Protein AF-A0A396QII5-F1 (afdb_monomer)

Secondary structure (DSSP, 8-state):
-GGGGHHHHHHHHHHHHHHHHHHHT--HHHHHHHHHHHHHHHHHHTT-EEEETTEEEE--HHHHHTTS-HHHHHHHHHHHHHHHHHHHHHHHSS--HHHHHHHS-HHHHHHHHHHHHHHHHHHHTTHHHHHHHHHHTT--HHHHHHHHHHHHHHHHHTS-IIIIIHHHHHHHHHHHHHH-TT--HHHHHHHHHHHHHHHTTSTTSHHHHHHHHHHHHHS---HHHHHHHHHHHHHHHHHHHHHHHHHHHTTGGGTTTT-

Nearest PDB structures (foldseek):
  8uvi-assembly1_A  TM=6.394E-01  e=5.172E-02  Homo sapiens
  4f35-assembly2_B  TM=4.270E-01  e=3.638E-02  Vibrio cholerae
  8y4x-assembly1_A  TM=4.890E-01  e=3.742E-01  Fusobacterium nucleatum
  4r0c-assembly1_C  TM=4.005E-01  e=6.926E-01  Alcanivorax borkumensis SK2
  3rh3-assembly1_A  TM=2.783E-01  e=4.392E+00  Bacteroides thetaiotaomicron VPI-5482

Radius of gyration: 20.29 Å; Cα contacts (8 Å, |Δi|>4): 349; chains: 1; bounding box: 43×45×58 Å

Mean predicted aligned error: 8.42 Å

Sequence (259 aa):
MIRAILPQLSLLVLIMVIAVGFVKKINIGFFSIGAAFLLALLGMAVELQIKSGDTMRLLKASDVVKGFSSSMFVTLVGVTFLFGMAAVLILLGGADEKKAIKSIPWGTLIMICGVGVLVNMISLLGGIDLISNTLASFMTEHTATPIMAATSGILSWVSSTTAVVMPTLYPISAEICQRFAGVNYVELIAAITATSFAAAISPLSTGGAIIMSSYSAARETTTEEMNKMFYTLFLLSVANVCVNVVMAAVGVFGLGGLF

Structure (mmCIF, N/CA/C/O backbone):
data_AF-A0A396QII5-F1
#
_entry.id   AF-A0A396QII5-F1
#
loop_
_atom_site.group_PDB
_atom_site.id
_atom_site.type_symbol
_atom_site.label_atom_id
_atom_site.label_alt_id
_atom_site.label_comp_id
_atom_site.label_asym_id
_atom_site.label_entity_id
_atom_site.label_seq_id
_atom_site.pdbx_PDB_ins_code
_atom_site.Cartn_x
_atom_site.Cartn_y
_atom_site.Cartn_z
_atom_site.occupancy
_atom_site.B_iso_or_equiv
_atom_site.auth_seq_id
_atom_site.auth_comp_id
_atom_site.auth_asym_id
_atom_site.auth_atom_id
_atom_site.pdbx_PDB_model_num
ATOM 1 N N . MET A 1 1 ? 12.531 7.522 27.267 1.00 63.47 1 MET A N 1
ATOM 2 C CA . MET A 1 1 ? 12.353 8.610 26.279 1.00 63.47 1 MET A CA 1
ATOM 3 C C . MET A 1 1 ? 12.354 8.090 24.840 1.00 63.47 1 MET A C 1
ATOM 5 O O . MET A 1 1 ? 11.360 8.295 24.165 1.00 63.47 1 MET A O 1
ATOM 9 N N . ILE A 1 2 ? 13.373 7.336 24.392 1.00 72.94 2 ILE A N 1
ATOM 10 C CA . ILE A 1 2 ? 13.441 6.802 23.009 1.00 72.94 2 ILE A CA 1
ATOM 11 C C . ILE A 1 2 ? 12.253 5.887 22.649 1.00 72.94 2 ILE A C 1
ATOM 13 O O . ILE A 1 2 ? 11.710 6.011 21.559 1.00 72.94 2 ILE A O 1
ATOM 17 N N . ARG A 1 3 ? 11.774 5.033 23.571 1.00 77.06 3 ARG A N 1
ATOM 18 C CA . ARG A 1 3 ? 10.606 4.156 23.322 1.00 77.06 3 ARG A CA 1
ATOM 19 C C . ARG A 1 3 ? 9.354 4.903 22.855 1.00 77.06 3 ARG A C 1
ATOM 21 O O . ARG A 1 3 ? 8.642 4.404 21.997 1.00 77.06 3 ARG A O 1
ATOM 28 N N . ALA A 1 4 ? 9.107 6.093 23.400 1.00 81.75 4 ALA A N 1
ATOM 29 C CA . ALA A 1 4 ? 7.899 6.869 23.119 1.00 81.75 4 ALA A CA 1
ATOM 30 C C . ALA A 1 4 ? 7.884 7.488 21.712 1.00 81.75 4 ALA A C 1
ATOM 32 O O . ALA A 1 4 ? 6.823 7.885 21.241 1.00 81.75 4 ALA A O 1
ATOM 33 N N . ILE A 1 5 ? 9.050 7.574 21.059 1.00 87.94 5 ILE A N 1
ATOM 34 C CA . ILE A 1 5 ? 9.200 8.143 19.713 1.00 87.94 5 ILE A CA 1
ATOM 35 C C . ILE A 1 5 ? 9.431 7.076 18.627 1.00 87.94 5 ILE A C 1
ATOM 37 O O . ILE A 1 5 ? 9.588 7.417 17.456 1.00 87.94 5 ILE A O 1
ATOM 41 N N . LEU A 1 6 ? 9.485 5.788 18.999 1.00 87.69 6 LEU A N 1
ATOM 42 C CA . LEU A 1 6 ? 9.705 4.680 18.062 1.00 87.69 6 LEU A CA 1
ATOM 43 C C . LEU A 1 6 ? 8.629 4.583 16.965 1.00 87.69 6 LEU A C 1
ATOM 45 O O . LEU A 1 6 ? 9.026 4.408 15.809 1.00 87.69 6 LEU A O 1
ATOM 49 N N . PRO A 1 7 ? 7.320 4.761 17.252 1.00 88.38 7 PRO A N 1
ATOM 50 C CA . PRO A 1 7 ? 6.298 4.814 16.208 1.00 88.38 7 PRO A CA 1
ATOM 51 C C . PRO A 1 7 ? 6.605 5.877 15.146 1.00 88.38 7 PRO A C 1
ATOM 53 O O . PRO A 1 7 ? 6.694 5.568 13.960 1.00 88.38 7 PRO A O 1
ATOM 56 N N . GLN A 1 8 ? 6.862 7.116 15.566 1.00 90.75 8 GLN A N 1
ATOM 57 C CA . GLN A 1 8 ? 7.132 8.263 14.697 1.00 90.75 8 GLN A CA 1
ATOM 58 C C . GLN A 1 8 ? 8.411 8.051 13.887 1.00 90.75 8 GLN A C 1
ATOM 60 O O . GLN A 1 8 ? 8.443 8.317 12.687 1.00 90.75 8 GLN A O 1
ATOM 65 N N . LEU A 1 9 ? 9.459 7.533 14.532 1.00 90.94 9 LEU A N 1
ATOM 66 C CA . LEU A 1 9 ? 10.729 7.239 13.880 1.00 90.94 9 LEU A CA 1
ATOM 67 C C . LEU A 1 9 ? 10.578 6.134 12.827 1.00 90.94 9 LEU A C 1
ATOM 69 O O . LEU A 1 9 ? 11.137 6.259 11.741 1.00 90.94 9 LEU A O 1
ATOM 73 N N . SER A 1 10 ? 9.785 5.093 13.098 1.00 89.06 10 SER A N 1
ATOM 74 C CA . SER A 1 10 ? 9.517 4.025 12.126 1.00 89.06 10 SER A CA 1
ATOM 75 C C . SER A 1 10 ? 8.800 4.541 10.869 1.00 89.06 10 SER A C 1
ATOM 77 O O . SER A 1 10 ? 9.169 4.177 9.752 1.00 89.06 10 SER A O 1
ATOM 79 N N . LEU A 1 11 ? 7.847 5.467 11.034 1.00 86.50 11 LEU A N 1
ATOM 80 C CA . LEU A 1 11 ? 7.143 6.116 9.925 1.00 86.50 11 LEU A CA 1
ATOM 81 C C . LEU A 1 11 ? 8.049 7.066 9.141 1.00 86.50 11 LEU A C 1
ATOM 83 O O . LEU A 1 11 ? 8.015 7.086 7.912 1.00 86.50 11 LEU A O 1
ATOM 87 N N . LEU A 1 12 ? 8.903 7.817 9.837 1.00 88.56 12 LEU A N 1
ATOM 88 C CA . LEU A 1 12 ? 9.897 8.676 9.201 1.00 88.56 12 LEU A CA 1
ATOM 89 C C . LEU A 1 12 ? 10.875 7.841 8.364 1.00 88.56 12 LEU A C 1
ATOM 91 O O . LEU A 1 12 ? 11.183 8.210 7.232 1.00 88.56 12 LEU A O 1
ATOM 95 N N . VAL A 1 13 ? 11.308 6.683 8.872 1.00 89.56 13 VAL A N 1
ATOM 96 C CA . VAL A 1 13 ? 12.142 5.738 8.118 1.00 89.56 13 VAL A CA 1
ATOM 97 C C . VAL A 1 13 ? 11.425 5.241 6.862 1.00 89.56 13 VAL A C 1
ATOM 99 O O . VAL A 1 13 ? 12.052 5.215 5.807 1.00 89.56 13 VAL A O 1
ATOM 102 N N . LEU A 1 14 ? 10.126 4.923 6.922 1.00 84.31 14 LEU A N 1
ATOM 103 C CA . LEU A 1 14 ? 9.353 4.558 5.727 1.00 84.31 14 LEU A CA 1
ATOM 104 C C . LEU A 1 14 ? 9.360 5.675 4.676 1.00 84.31 14 LEU A C 1
ATOM 106 O O . LEU A 1 14 ? 9.667 5.424 3.512 1.00 84.31 14 LEU A O 1
ATOM 110 N N . ILE A 1 15 ? 9.074 6.912 5.090 1.00 81.88 15 ILE A N 1
ATOM 111 C CA . ILE A 1 15 ? 9.067 8.079 4.196 1.00 81.88 15 ILE A CA 1
ATOM 112 C C . ILE A 1 15 ? 10.454 8.286 3.575 1.00 81.88 15 ILE A C 1
ATOM 114 O O . ILE A 1 15 ? 10.560 8.496 2.367 1.00 81.88 15 ILE A O 1
ATOM 118 N N . MET A 1 16 ? 11.524 8.173 4.368 1.00 85.62 16 MET A N 1
ATOM 119 C CA . MET A 1 16 ? 12.898 8.268 3.866 1.00 85.62 16 MET A CA 1
ATOM 120 C C . MET A 1 16 ? 13.231 7.148 2.880 1.00 85.62 16 MET A C 1
ATOM 122 O O . MET A 1 16 ? 13.855 7.413 1.857 1.00 85.62 16 MET A O 1
ATOM 126 N N . VAL A 1 17 ? 12.815 5.910 3.156 1.00 83.06 17 VAL A N 1
ATOM 127 C CA . VAL A 1 17 ? 13.039 4.761 2.268 1.00 83.06 17 VAL A CA 1
ATOM 128 C C . VAL A 1 17 ? 12.397 4.981 0.908 1.00 83.06 17 VAL A C 1
ATOM 130 O O . VAL A 1 17 ? 13.042 4.770 -0.121 1.00 83.06 17 VAL A O 1
ATOM 133 N N . ILE A 1 18 ? 11.161 5.473 0.910 1.00 74.25 18 ILE A N 1
ATOM 134 C CA . ILE A 1 18 ? 10.431 5.823 -0.304 1.00 74.25 18 ILE A CA 1
ATOM 135 C C . ILE A 1 18 ? 11.157 6.967 -1.028 1.00 74.25 18 ILE A C 1
ATOM 137 O O . ILE A 1 18 ? 11.558 6.804 -2.179 1.00 74.25 18 ILE A O 1
ATOM 141 N N . ALA A 1 19 ? 11.415 8.090 -0.351 1.00 75.94 19 ALA A N 1
ATOM 142 C CA . ALA A 1 19 ? 12.044 9.267 -0.950 1.00 75.94 19 ALA A CA 1
ATOM 143 C C . ALA A 1 19 ? 13.430 8.966 -1.549 1.00 75.94 19 ALA A C 1
ATOM 145 O O . ALA A 1 19 ? 13.715 9.339 -2.687 1.00 75.94 19 ALA A O 1
ATOM 146 N N . VAL A 1 20 ? 14.287 8.246 -0.818 1.00 80.19 20 VAL A N 1
ATOM 147 C CA . VAL A 1 20 ? 15.621 7.849 -1.293 1.00 80.19 20 VAL A CA 1
ATOM 148 C C . VAL A 1 20 ? 15.515 6.874 -2.458 1.00 80.19 20 VAL A C 1
ATOM 150 O O . VAL A 1 20 ? 16.241 7.039 -3.437 1.00 80.19 20 VAL A O 1
ATOM 153 N N . GLY A 1 21 ? 14.609 5.896 -2.393 1.00 70.00 21 GLY A N 1
ATOM 154 C CA . GLY A 1 21 ? 14.377 4.960 -3.492 1.00 70.00 21 GLY A CA 1
ATOM 155 C C . GLY A 1 21 ? 14.031 5.673 -4.799 1.00 70.00 21 GLY A C 1
ATOM 156 O O . GLY A 1 21 ? 14.611 5.360 -5.840 1.00 70.00 21 GLY A O 1
ATOM 157 N N . PHE A 1 22 ? 13.184 6.703 -4.728 1.00 65.75 22 PHE A N 1
ATOM 158 C CA . PHE A 1 22 ? 12.835 7.537 -5.879 1.00 65.75 22 PHE A CA 1
ATOM 159 C C . PHE A 1 22 ? 13.992 8.418 -6.361 1.00 65.75 22 PHE A C 1
ATOM 161 O O . PHE A 1 22 ? 14.316 8.406 -7.548 1.00 65.75 22 PHE A O 1
ATOM 168 N N . VAL A 1 23 ? 14.655 9.152 -5.462 1.00 71.75 23 VAL A N 1
ATOM 169 C CA . VAL A 1 23 ? 15.721 10.101 -5.835 1.00 71.75 23 VAL A CA 1
ATOM 170 C C . VAL A 1 23 ? 16.967 9.383 -6.355 1.00 71.75 23 VAL A C 1
ATOM 172 O O . VAL A 1 23 ? 17.595 9.829 -7.315 1.00 71.75 23 VAL A O 1
ATOM 175 N N . LYS A 1 24 ? 17.347 8.267 -5.729 1.00 76.94 24 LYS A N 1
ATOM 176 C CA . LYS A 1 24 ? 18.569 7.523 -6.063 1.00 76.94 24 LYS A CA 1
ATOM 177 C C . LYS A 1 24 ? 18.341 6.399 -7.074 1.00 76.94 24 LYS A C 1
ATOM 179 O O . LYS A 1 24 ? 19.317 5.766 -7.465 1.00 76.94 24 LYS A O 1
ATOM 184 N N . LYS A 1 25 ? 17.096 6.150 -7.502 1.00 70.19 25 LYS A N 1
ATOM 185 C CA . LYS A 1 25 ? 16.719 5.030 -8.389 1.00 70.19 25 LYS A CA 1
ATOM 186 C C . LYS A 1 25 ? 17.221 3.667 -7.878 1.00 70.19 25 LYS A C 1
ATOM 188 O O . LYS A 1 25 ? 17.574 2.789 -8.662 1.00 70.19 25 LYS A O 1
ATOM 193 N N . ILE A 1 26 ? 17.278 3.500 -6.556 1.00 74.81 26 ILE A N 1
ATOM 194 C CA . ILE A 1 26 ? 17.673 2.247 -5.899 1.00 74.81 26 ILE A CA 1
ATOM 195 C C . ILE A 1 26 ? 16.417 1.399 -5.690 1.00 74.81 26 ILE A C 1
ATOM 197 O O . ILE A 1 26 ? 15.339 1.929 -5.426 1.00 74.81 26 ILE A O 1
ATOM 201 N N . ASN A 1 27 ? 16.547 0.072 -5.774 1.00 72.06 27 ASN A N 1
ATOM 202 C CA . ASN A 1 27 ? 15.445 -0.833 -5.466 1.00 72.06 27 ASN A CA 1
ATOM 203 C C . ASN A 1 27 ? 14.955 -0.625 -4.018 1.00 72.06 27 ASN A C 1
ATOM 205 O O . ASN A 1 27 ? 15.674 -0.914 -3.057 1.00 72.06 27 ASN A O 1
ATOM 209 N N . ILE A 1 28 ? 13.711 -0.157 -3.880 1.00 76.44 28 ILE A N 1
ATOM 210 C CA . ILE A 1 28 ? 13.079 0.167 -2.593 1.00 76.44 28 ILE A CA 1
ATOM 211 C C . ILE A 1 28 ? 13.034 -1.054 -1.667 1.00 76.44 28 ILE A C 1
ATOM 213 O O . ILE A 1 28 ? 13.147 -0.892 -0.457 1.00 76.44 28 ILE A O 1
ATOM 217 N N . GLY A 1 29 ? 12.944 -2.275 -2.201 1.00 74.81 29 GLY A N 1
ATOM 218 C CA . GLY A 1 29 ? 12.986 -3.510 -1.415 1.00 74.81 29 GLY A CA 1
ATOM 219 C C . GLY A 1 29 ? 14.290 -3.716 -0.688 1.00 74.81 29 GLY A C 1
ATOM 220 O O . GLY A 1 29 ? 14.298 -3.945 0.516 1.00 74.81 29 GLY A O 1
ATOM 221 N N . PHE A 1 30 ? 15.401 -3.601 -1.412 1.00 81.31 30 PHE A N 1
ATOM 222 C CA . PHE A 1 30 ? 16.720 -3.782 -0.816 1.00 81.31 30 PHE A CA 1
ATOM 223 C C . PHE A 1 30 ? 16.968 -2.746 0.285 1.00 81.31 30 PHE A C 1
ATOM 225 O O . PHE A 1 30 ? 17.420 -3.080 1.380 1.00 81.31 30 PHE A O 1
ATOM 232 N N . PHE A 1 31 ? 16.591 -1.493 0.022 1.00 83.50 31 PHE A N 1
ATOM 233 C CA . PHE A 1 31 ? 16.707 -0.427 1.010 1.00 83.50 31 PHE A CA 1
ATOM 234 C C . PHE A 1 31 ? 15.760 -0.633 2.203 1.00 83.50 31 PHE A C 1
ATOM 236 O O . PHE A 1 31 ? 16.169 -0.436 3.345 1.00 83.50 31 PHE A O 1
ATOM 243 N N . SER A 1 32 ? 14.540 -1.124 1.962 1.00 83.56 32 SER A N 1
ATOM 244 C CA . SER A 1 32 ? 13.574 -1.491 3.006 1.00 83.56 32 SER A CA 1
ATOM 245 C C . SER A 1 32 ? 14.096 -2.585 3.931 1.00 83.56 32 SER A C 1
ATOM 247 O O . SER A 1 32 ? 13.930 -2.466 5.138 1.00 83.56 32 SER A O 1
ATOM 249 N N . ILE A 1 33 ? 14.776 -3.610 3.404 1.00 8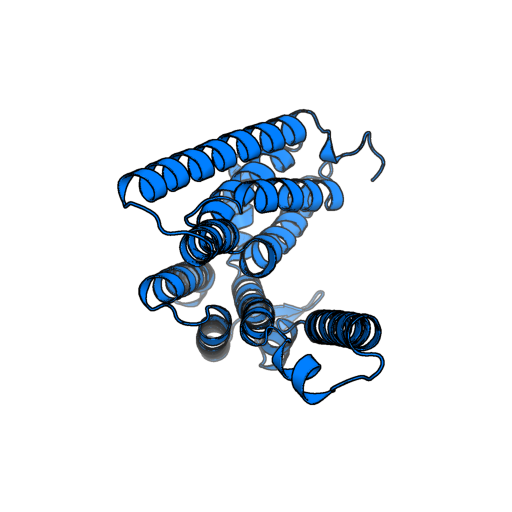8.88 33 ILE A N 1
ATOM 250 C CA . ILE A 1 33 ? 15.382 -4.671 4.228 1.00 88.88 33 ILE A CA 1
ATOM 251 C C . ILE A 1 33 ? 16.449 -4.078 5.153 1.00 88.88 33 ILE A C 1
ATOM 253 O O . ILE A 1 33 ? 16.438 -4.341 6.355 1.00 88.88 33 ILE A O 1
ATOM 257 N N . GLY A 1 34 ? 17.342 -3.243 4.612 1.00 89.81 34 GLY A N 1
ATOM 258 C CA . GLY A 1 34 ? 18.372 -2.568 5.407 1.00 89.81 34 GLY A CA 1
ATOM 259 C C . GLY A 1 34 ? 17.776 -1.653 6.480 1.00 89.81 34 GLY A C 1
ATOM 260 O O . GLY A 1 34 ? 18.180 -1.702 7.640 1.00 89.81 34 GLY A O 1
ATOM 261 N N . ALA A 1 35 ? 16.764 -0.864 6.122 1.00 90.25 35 ALA A N 1
ATOM 262 C CA . ALA A 1 35 ? 16.057 0.011 7.050 1.00 90.25 35 ALA A CA 1
ATOM 263 C C . ALA A 1 35 ? 15.317 -0.772 8.148 1.00 90.25 35 ALA A C 1
ATOM 265 O O . ALA A 1 35 ? 15.407 -0.421 9.324 1.00 90.25 35 ALA A O 1
ATOM 266 N N . ALA A 1 36 ? 14.643 -1.865 7.787 1.00 89.94 36 ALA A N 1
ATOM 267 C CA . ALA A 1 36 ? 13.968 -2.747 8.731 1.00 89.94 36 ALA A CA 1
ATOM 268 C C . ALA A 1 36 ? 14.958 -3.388 9.707 1.00 89.94 36 ALA A C 1
ATOM 270 O O . ALA A 1 36 ? 14.673 -3.485 10.898 1.00 89.94 36 ALA A O 1
ATOM 271 N N . PHE A 1 37 ? 16.144 -3.771 9.228 1.00 92.56 37 PHE A N 1
ATOM 272 C CA . PHE A 1 37 ? 17.212 -4.289 10.073 1.00 92.56 37 PHE A CA 1
ATOM 273 C C . PHE A 1 37 ? 17.714 -3.242 11.078 1.00 92.56 37 PHE A C 1
ATOM 275 O O . PHE A 1 37 ? 17.846 -3.550 12.260 1.00 92.56 37 PHE A O 1
ATOM 282 N N . LEU A 1 38 ? 17.927 -1.992 10.652 1.00 93.12 38 LEU A N 1
ATOM 283 C CA . LEU A 1 38 ? 18.312 -0.903 11.560 1.00 93.12 38 LEU A CA 1
ATOM 284 C C . LEU A 1 38 ? 17.229 -0.615 12.608 1.00 93.12 38 LEU A C 1
ATOM 286 O O . LEU A 1 38 ? 17.537 -0.457 13.789 1.00 93.12 38 LEU A O 1
ATOM 290 N N . LEU A 1 39 ? 15.959 -0.603 12.196 1.00 92.38 39 LEU A N 1
ATOM 291 C CA . LEU A 1 39 ? 14.820 -0.475 13.106 1.00 92.38 39 LEU A CA 1
ATOM 292 C C . LEU A 1 39 ? 14.737 -1.646 14.092 1.00 92.38 39 LEU A C 1
ATOM 294 O O . LEU A 1 39 ? 14.438 -1.438 15.267 1.00 92.38 39 LEU A O 1
ATOM 298 N N . ALA A 1 40 ? 15.033 -2.867 13.645 1.00 91.25 40 ALA A N 1
ATOM 299 C CA . ALA A 1 40 ? 15.068 -4.043 14.501 1.00 91.25 40 ALA A CA 1
ATOM 300 C C . ALA A 1 40 ? 16.207 -3.976 15.522 1.00 91.25 40 ALA A C 1
ATOM 302 O O . ALA A 1 40 ? 15.980 -4.250 16.699 1.00 91.25 40 ALA A O 1
ATOM 303 N N . LEU A 1 41 ? 17.410 -3.574 15.099 1.00 90.88 41 LEU A N 1
ATOM 304 C CA . LEU A 1 41 ? 18.539 -3.348 16.002 1.00 90.88 41 LEU A CA 1
ATOM 305 C C . LEU A 1 41 ? 18.196 -2.303 17.061 1.00 90.88 41 LEU A C 1
ATOM 307 O O . LEU A 1 41 ? 18.428 -2.541 18.243 1.00 90.88 41 LEU A O 1
ATOM 311 N N . LEU A 1 42 ? 17.589 -1.185 16.658 1.00 90.31 42 LEU A N 1
ATOM 312 C CA . LEU A 1 42 ? 17.143 -0.148 17.584 1.00 90.31 42 LEU A CA 1
ATOM 313 C C . LEU A 1 42 ? 16.072 -0.672 18.554 1.00 90.31 42 LEU A C 1
ATOM 315 O O . LEU A 1 42 ? 16.172 -0.449 19.758 1.00 90.31 42 LEU A O 1
ATOM 319 N N . GLY A 1 43 ? 15.067 -1.394 18.051 1.00 87.50 43 GLY A N 1
ATOM 320 C CA . GLY A 1 43 ? 14.014 -1.993 18.872 1.00 87.50 43 GLY A CA 1
ATOM 321 C C . GLY A 1 43 ? 14.563 -2.992 19.894 1.00 87.50 43 GLY A C 1
ATOM 322 O O . GLY A 1 43 ? 14.163 -2.965 21.056 1.00 87.50 43 GLY A O 1
ATOM 323 N N . MET A 1 44 ? 15.527 -3.826 19.497 1.00 88.62 44 MET A N 1
ATOM 324 C CA . MET A 1 44 ? 16.196 -4.768 20.398 1.00 88.62 44 MET A CA 1
ATOM 325 C C . MET A 1 44 ? 17.094 -4.052 21.416 1.00 88.62 44 MET A C 1
ATOM 327 O O . MET A 1 44 ? 17.032 -4.373 22.598 1.00 88.62 44 MET A O 1
ATOM 331 N N . ALA A 1 45 ? 17.872 -3.049 20.993 1.00 88.69 45 ALA A N 1
ATOM 332 C CA . ALA A 1 45 ? 18.759 -2.277 21.870 1.00 88.69 45 ALA A CA 1
ATOM 333 C C . ALA A 1 45 ? 18.000 -1.510 22.961 1.00 88.69 45 ALA A C 1
ATOM 335 O O . ALA A 1 45 ? 18.512 -1.293 24.055 1.00 88.69 45 ALA A O 1
ATOM 336 N N . VAL A 1 46 ? 16.767 -1.104 22.665 1.00 89.19 46 VAL A N 1
ATOM 337 C CA . VAL A 1 46 ? 15.896 -0.403 23.608 1.00 89.19 46 VAL A CA 1
ATOM 338 C C . VAL A 1 46 ? 15.016 -1.391 24.393 1.00 89.19 46 VAL A C 1
ATOM 340 O O . VAL A 1 46 ? 14.147 -0.957 25.145 1.00 89.19 46 VAL A O 1
ATOM 343 N N . GLU A 1 47 ? 15.232 -2.706 24.269 1.00 86.75 47 GLU A N 1
ATOM 344 C CA . GLU A 1 47 ? 14.446 -3.767 24.919 1.00 86.75 47 GLU A CA 1
ATOM 345 C C . GLU A 1 47 ? 12.933 -3.590 24.693 1.00 86.75 47 GLU A C 1
ATOM 347 O O . GLU A 1 47 ? 12.119 -3.614 25.624 1.00 86.75 47 GLU A O 1
ATOM 352 N N . LEU A 1 48 ? 12.549 -3.336 23.439 1.00 86.31 48 LEU A N 1
ATOM 353 C CA . LEU A 1 48 ? 11.159 -3.127 23.056 1.00 86.31 48 LEU A CA 1
ATOM 354 C C . LEU A 1 48 ? 10.316 -4.353 23.412 1.00 86.31 48 LEU A C 1
ATOM 356 O O . LEU A 1 48 ? 10.623 -5.478 23.014 1.00 86.31 48 LEU A O 1
ATOM 360 N N . GLN A 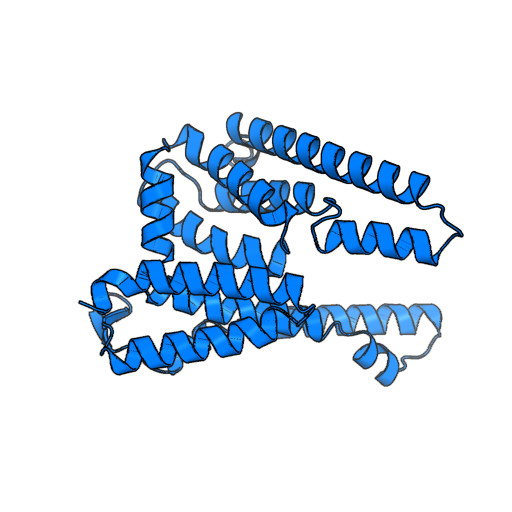1 49 ? 9.227 -4.106 24.133 1.00 84.94 49 GLN A N 1
ATOM 361 C CA . GLN A 1 49 ? 8.222 -5.109 24.443 1.00 84.94 49 GLN A CA 1
ATOM 362 C C . GLN A 1 49 ? 7.176 -5.109 23.332 1.00 84.94 49 GLN A C 1
ATOM 364 O O . GLN A 1 49 ? 6.535 -4.090 23.085 1.00 84.94 49 GLN A O 1
ATOM 369 N N . ILE A 1 50 ? 7.010 -6.250 22.679 1.00 84.50 50 ILE A N 1
ATOM 370 C CA . ILE A 1 50 ? 5.996 -6.478 21.657 1.00 84.50 50 ILE A CA 1
ATOM 371 C C . ILE A 1 50 ? 4.935 -7.440 22.184 1.00 84.50 50 ILE A C 1
ATOM 373 O O . ILE A 1 50 ? 5.215 -8.331 22.996 1.00 84.50 50 ILE A O 1
ATOM 377 N N . LYS A 1 51 ? 3.708 -7.258 21.702 1.00 77.31 51 LYS A N 1
ATOM 378 C CA . LYS A 1 51 ? 2.574 -8.119 22.024 1.00 77.31 51 LYS A CA 1
ATOM 379 C C . LYS A 1 51 ? 2.665 -9.393 21.179 1.00 77.31 51 LYS A C 1
ATOM 381 O O . LYS A 1 51 ? 2.785 -9.326 19.959 1.00 77.31 51 LYS A O 1
ATOM 386 N N . SER A 1 52 ? 2.672 -10.557 21.821 1.00 73.75 52 SER A N 1
ATOM 387 C CA . SER A 1 52 ? 2.785 -11.863 21.163 1.00 73.75 52 SER A CA 1
ATOM 388 C C . SER A 1 52 ? 1.687 -12.778 21.700 1.00 73.75 52 SER A C 1
ATOM 390 O O . SER A 1 52 ? 1.922 -13.546 22.630 1.00 73.75 52 SER A O 1
ATOM 392 N N . GLY A 1 53 ? 0.484 -12.677 21.130 1.00 72.00 53 GLY A N 1
ATOM 393 C CA . GLY A 1 53 ? -0.728 -13.227 21.748 1.00 72.00 53 GLY A CA 1
ATOM 394 C C . GLY A 1 53 ? -1.136 -12.379 22.957 1.00 72.00 53 GLY A C 1
ATOM 395 O O . GLY A 1 53 ? -1.097 -11.152 22.879 1.00 72.00 53 GLY A O 1
ATOM 396 N N . ASP A 1 54 ? -1.445 -13.019 24.086 1.00 71.25 54 ASP A N 1
ATOM 397 C CA . ASP A 1 54 ? -1.856 -12.325 25.321 1.00 71.25 54 ASP A CA 1
ATOM 398 C C . ASP A 1 54 ? -0.686 -11.882 26.215 1.00 71.25 54 ASP A C 1
ATOM 400 O O . ASP A 1 54 ? -0.892 -11.264 27.258 1.00 71.25 54 ASP A O 1
ATOM 404 N N . THR A 1 55 ? 0.559 -12.179 25.828 1.00 77.50 55 THR A N 1
ATOM 405 C CA . THR A 1 55 ? 1.752 -11.858 26.629 1.00 77.50 55 THR A CA 1
ATOM 406 C C . THR A 1 55 ? 2.644 -10.814 25.967 1.00 77.50 55 THR A C 1
ATOM 408 O O . THR A 1 55 ? 2.818 -10.777 24.745 1.00 77.50 55 THR A O 1
ATOM 411 N N . MET A 1 56 ? 3.241 -9.965 26.807 1.00 84.12 56 MET A N 1
ATOM 412 C CA . MET A 1 56 ? 4.270 -9.008 26.407 1.00 84.12 56 MET A CA 1
ATOM 413 C C . MET A 1 56 ? 5.645 -9.658 26.532 1.00 84.12 56 MET A C 1
ATOM 415 O O . MET A 1 56 ? 5.970 -10.259 27.557 1.00 84.12 56 MET A O 1
ATOM 419 N N . ARG A 1 57 ? 6.463 -9.552 25.484 1.00 88.56 57 ARG A N 1
ATOM 420 C CA . ARG A 1 57 ? 7.836 -10.071 25.490 1.00 88.56 57 ARG A CA 1
ATOM 421 C C . ARG A 1 57 ? 8.774 -9.188 24.686 1.00 88.56 57 ARG A C 1
ATOM 423 O O . ARG A 1 57 ? 8.333 -8.406 23.853 1.00 88.56 57 ARG A O 1
ATOM 430 N N . LEU A 1 58 ? 10.077 -9.366 24.883 1.00 87.31 58 LEU A N 1
ATOM 431 C CA . LEU A 1 58 ? 11.090 -8.645 24.116 1.00 87.31 58 LEU A CA 1
ATOM 432 C C . LEU A 1 58 ? 11.056 -9.016 22.624 1.00 87.31 58 LEU A C 1
ATOM 434 O O . LEU A 1 58 ? 10.834 -10.181 22.260 1.00 87.31 58 LEU A O 1
ATOM 438 N N . LEU A 1 59 ? 11.300 -8.010 21.781 1.00 89.00 59 LEU A N 1
ATOM 439 C CA . LEU A 1 59 ? 11.508 -8.150 20.342 1.00 89.00 59 LEU A CA 1
ATOM 440 C C . LEU A 1 59 ? 12.677 -9.108 20.070 1.00 89.00 59 LEU A C 1
ATOM 442 O O . LEU A 1 59 ? 13.749 -8.976 20.659 1.00 89.00 59 LEU A O 1
ATOM 446 N N . LYS A 1 60 ? 12.479 -10.064 19.159 1.00 90.00 60 LYS A N 1
ATOM 447 C CA . LYS A 1 60 ? 13.521 -11.001 18.718 1.00 90.00 60 LYS A CA 1
ATOM 448 C C . LYS A 1 60 ? 13.712 -10.921 17.209 1.00 90.00 60 LYS A C 1
ATOM 450 O O . LYS A 1 60 ? 12.791 -10.571 16.476 1.00 90.00 60 LYS A O 1
ATOM 455 N N . ALA A 1 61 ? 14.876 -11.359 16.729 1.00 86.25 61 ALA A N 1
ATOM 456 C CA . ALA A 1 61 ? 15.167 -11.444 15.295 1.00 86.25 61 ALA A CA 1
ATOM 457 C C . ALA A 1 61 ? 14.111 -12.255 14.516 1.00 86.25 61 ALA A C 1
ATOM 459 O O . ALA A 1 61 ? 13.753 -11.894 13.398 1.00 86.25 61 ALA A O 1
ATOM 460 N N . SER A 1 62 ? 13.542 -13.301 15.127 1.00 85.06 62 SER A N 1
ATOM 461 C CA . SER A 1 62 ? 12.466 -14.098 14.525 1.00 85.06 62 SER A CA 1
ATOM 462 C C . SER A 1 62 ? 11.217 -13.283 14.183 1.00 85.06 62 SER A C 1
ATOM 464 O O . SER A 1 62 ? 10.499 -13.641 13.258 1.00 85.06 62 SER A O 1
ATOM 466 N N . ASP A 1 63 ? 10.939 -12.202 14.915 1.00 87.12 63 ASP A N 1
ATOM 467 C CA . ASP A 1 63 ? 9.773 -11.352 14.656 1.00 87.12 63 ASP A CA 1
ATOM 468 C C . ASP A 1 63 ? 9.988 -10.439 13.453 1.00 87.12 63 ASP A C 1
ATOM 470 O O . ASP A 1 63 ? 9.039 -10.153 12.733 1.00 87.12 63 ASP A O 1
ATOM 474 N N . VAL A 1 64 ? 11.240 -10.070 13.178 1.00 86.38 64 VAL A N 1
ATOM 475 C CA . VAL A 1 64 ? 11.634 -9.344 11.964 1.00 86.38 64 VAL A CA 1
ATOM 476 C C . VAL A 1 64 ? 11.447 -10.239 10.740 1.00 86.38 64 VAL A C 1
ATOM 478 O O . VAL A 1 64 ? 10.839 -9.832 9.752 1.00 86.38 64 VAL A O 1
ATOM 481 N N . VAL A 1 65 ? 11.925 -11.486 10.828 1.00 84.38 65 VAL A N 1
ATOM 482 C CA . VAL A 1 65 ? 11.889 -12.462 9.726 1.00 84.38 65 VAL A CA 1
ATOM 483 C C . VAL A 1 65 ? 10.457 -12.822 9.326 1.00 84.38 65 VAL A C 1
ATOM 485 O O . VAL A 1 65 ? 10.205 -13.044 8.147 1.00 84.38 65 VAL A O 1
ATOM 488 N N . LYS A 1 66 ? 9.497 -12.807 10.261 1.00 83.88 66 LYS A N 1
ATOM 489 C CA . LYS A 1 66 ? 8.070 -13.024 9.951 1.00 83.88 66 LYS A CA 1
ATOM 490 C C . LYS A 1 66 ? 7.494 -12.010 8.960 1.00 83.88 66 LYS A C 1
ATOM 492 O O . LYS A 1 66 ? 6.537 -12.335 8.268 1.00 83.88 66 LYS A O 1
ATOM 497 N N . GLY A 1 67 ? 8.076 -10.814 8.867 1.00 76.31 67 GLY A N 1
ATOM 498 C CA . GLY A 1 67 ? 7.680 -9.823 7.867 1.00 76.31 67 GLY A CA 1
ATOM 499 C C . GLY A 1 67 ? 8.035 -10.220 6.432 1.00 76.31 67 GLY A C 1
ATOM 500 O O . GLY A 1 67 ? 7.478 -9.673 5.483 1.00 76.31 67 GLY A O 1
ATOM 501 N N . PHE A 1 68 ? 8.939 -11.186 6.248 1.00 82.31 68 PHE A N 1
ATOM 502 C CA . PHE A 1 68 ? 9.245 -11.738 4.938 1.00 82.31 68 PHE A CA 1
ATOM 503 C C . PHE A 1 68 ? 8.180 -12.772 4.562 1.00 82.31 68 PHE A C 1
ATOM 505 O O . PHE A 1 68 ? 8.130 -13.872 5.111 1.00 82.31 68 PHE A O 1
ATOM 512 N N . SER A 1 69 ? 7.322 -12.435 3.598 1.00 73.75 69 SER A N 1
ATOM 513 C CA . SER A 1 69 ? 6.288 -13.357 3.124 1.00 73.75 69 SER A CA 1
ATOM 514 C C . SER A 1 69 ? 6.872 -14.405 2.171 1.00 73.75 69 SER A C 1
ATOM 516 O O . SER A 1 69 ? 6.811 -14.267 0.947 1.00 73.75 69 SER A O 1
ATOM 518 N N . SER A 1 70 ? 7.448 -15.472 2.735 1.00 74.88 70 SER A N 1
ATOM 519 C CA . SER A 1 70 ? 8.010 -16.590 1.963 1.00 74.88 70 SER A CA 1
ATOM 520 C C . SER A 1 70 ? 6.980 -17.226 1.031 1.00 74.88 70 SER A C 1
ATOM 522 O O . SER A 1 70 ? 7.316 -17.584 -0.093 1.00 74.88 70 SER A O 1
ATOM 524 N N . SER A 1 71 ? 5.718 -17.331 1.461 1.00 67.88 71 SER A N 1
ATOM 525 C CA . SER A 1 71 ? 4.638 -17.877 0.633 1.00 67.88 71 SER A CA 1
ATOM 526 C C . SER A 1 71 ? 4.355 -16.998 -0.583 1.00 67.88 71 SER A C 1
ATOM 528 O O . SER A 1 71 ? 4.295 -17.513 -1.693 1.00 67.88 71 SER A O 1
ATOM 530 N N . MET A 1 72 ? 4.255 -15.675 -0.414 1.00 68.50 72 MET A N 1
ATOM 531 C CA . MET A 1 72 ? 4.047 -14.755 -1.538 1.00 68.50 72 MET A CA 1
ATOM 532 C C . MET A 1 72 ? 5.243 -14.734 -2.485 1.00 68.50 72 MET A C 1
ATOM 534 O O . MET A 1 72 ? 5.050 -14.715 -3.698 1.00 68.50 72 MET A O 1
ATOM 538 N N . PHE A 1 73 ? 6.468 -14.795 -1.955 1.00 69.62 73 PHE A N 1
ATOM 539 C CA . PHE A 1 73 ? 7.674 -14.913 -2.774 1.00 69.62 73 PHE A CA 1
ATOM 540 C C . PHE A 1 73 ? 7.634 -16.171 -3.647 1.00 69.62 73 PHE A C 1
ATOM 542 O O . PHE A 1 73 ? 7.796 -16.080 -4.863 1.00 69.62 73 PHE A O 1
ATOM 549 N N . VAL A 1 74 ? 7.363 -17.333 -3.043 1.00 75.12 74 VAL A N 1
ATOM 550 C CA . VAL A 1 74 ? 7.280 -18.615 -3.758 1.00 75.12 74 VAL A CA 1
ATOM 551 C C . VAL A 1 74 ? 6.152 -18.595 -4.786 1.00 75.12 74 VAL A C 1
ATOM 553 O O . VAL A 1 74 ? 6.370 -19.015 -5.918 1.00 75.12 74 VAL A O 1
ATOM 556 N N . THR A 1 75 ? 4.980 -18.058 -4.441 1.00 72.38 75 THR A N 1
ATOM 557 C CA . THR A 1 75 ? 3.852 -17.941 -5.374 1.00 72.38 75 THR A CA 1
ATOM 558 C C . THR A 1 75 ? 4.195 -17.040 -6.556 1.00 72.38 75 THR A C 1
ATOM 560 O O . THR A 1 75 ? 3.995 -17.443 -7.696 1.00 72.38 75 THR A O 1
ATOM 563 N N . LEU A 1 76 ? 4.750 -15.847 -6.329 1.00 70.81 76 LEU A N 1
ATOM 564 C CA . LEU A 1 76 ? 5.091 -14.917 -7.410 1.00 70.81 76 LEU A CA 1
ATOM 565 C C . LEU A 1 76 ? 6.192 -15.475 -8.320 1.00 70.81 76 LEU A C 1
ATOM 567 O O . LEU A 1 76 ? 6.077 -15.379 -9.543 1.00 70.81 76 LEU A O 1
ATOM 571 N N . VAL A 1 77 ? 7.232 -16.086 -7.744 1.00 74.50 77 VAL A N 1
ATOM 572 C CA . VAL A 1 77 ? 8.288 -16.773 -8.506 1.00 74.50 77 VAL A CA 1
ATOM 573 C C . VAL A 1 77 ? 7.691 -17.922 -9.311 1.00 74.50 77 VAL A C 1
ATOM 575 O O . VAL A 1 77 ? 7.898 -17.986 -10.519 1.00 74.50 77 VAL A O 1
ATOM 578 N N . GLY A 1 78 ? 6.926 -18.799 -8.659 1.00 73.56 78 GLY A N 1
ATOM 579 C CA . GLY A 1 78 ? 6.343 -19.990 -9.268 1.00 73.56 78 GLY A CA 1
ATOM 580 C C . GLY A 1 78 ? 5.390 -19.652 -10.408 1.00 73.56 78 GLY A C 1
ATOM 581 O O . GLY A 1 78 ? 5.530 -20.192 -11.498 1.00 73.56 78 GLY A O 1
ATOM 582 N N . VAL A 1 79 ? 4.477 -18.703 -10.197 1.00 72.94 79 VAL A N 1
ATOM 583 C CA . VAL A 1 79 ? 3.525 -18.236 -11.215 1.00 72.94 79 VAL A CA 1
ATOM 584 C C . VAL A 1 79 ? 4.262 -17.614 -12.402 1.00 72.94 79 VAL A C 1
ATOM 586 O O . VAL A 1 79 ? 4.012 -17.994 -13.544 1.00 72.94 79 VAL A O 1
ATOM 589 N N . THR A 1 80 ? 5.215 -16.712 -12.154 1.00 71.19 80 THR A N 1
ATOM 590 C CA . THR A 1 80 ? 5.968 -16.060 -13.239 1.00 71.19 80 THR A CA 1
ATOM 591 C C . THR A 1 80 ? 6.797 -17.067 -14.033 1.00 71.19 80 THR A C 1
ATOM 593 O O . THR A 1 80 ? 6.849 -16.999 -15.258 1.00 71.19 80 THR A O 1
ATOM 596 N N . PHE A 1 81 ? 7.414 -18.031 -13.349 1.00 73.19 81 PHE A N 1
ATOM 597 C CA . PHE A 1 81 ? 8.178 -19.097 -13.982 1.00 73.19 81 PHE A CA 1
ATOM 598 C C . PHE A 1 81 ? 7.284 -20.017 -14.825 1.00 73.19 81 PHE A C 1
ATOM 600 O O . PHE A 1 81 ? 7.597 -20.258 -15.988 1.00 73.19 81 PHE A O 1
ATOM 607 N N . LEU A 1 82 ? 6.142 -20.460 -14.288 1.00 75.31 82 LEU A N 1
ATOM 608 C CA . LEU A 1 82 ? 5.175 -21.306 -14.997 1.00 75.31 82 LEU A CA 1
ATOM 609 C C . LEU A 1 82 ? 4.628 -20.623 -16.255 1.00 75.31 82 LEU A C 1
ATOM 611 O O . LEU A 1 82 ? 4.628 -21.225 -17.328 1.00 75.31 82 LEU A O 1
ATOM 615 N N . PHE A 1 83 ? 4.207 -19.359 -16.154 1.00 69.38 83 PHE A N 1
ATOM 616 C CA . PHE A 1 83 ? 3.708 -18.608 -17.309 1.00 69.38 83 PHE A CA 1
ATOM 617 C C . PHE A 1 83 ? 4.819 -18.251 -18.302 1.00 69.38 83 PHE A C 1
ATOM 619 O O . PHE A 1 83 ? 4.589 -18.300 -19.509 1.00 69.38 83 PHE A O 1
ATOM 626 N N . GLY A 1 84 ? 6.033 -17.965 -17.824 1.00 71.81 84 GLY A N 1
ATOM 627 C CA . GLY A 1 84 ? 7.207 -17.774 -18.676 1.00 71.81 84 GLY A CA 1
ATOM 628 C C . GLY A 1 84 ? 7.543 -19.033 -19.477 1.00 71.81 84 GLY A C 1
ATOM 629 O O . GLY A 1 84 ? 7.744 -18.963 -20.688 1.00 71.81 84 GLY A O 1
ATOM 630 N N . MET A 1 85 ? 7.525 -20.203 -18.834 1.00 70.44 85 MET A N 1
ATOM 631 C CA . MET A 1 85 ? 7.699 -21.490 -19.510 1.00 70.44 85 MET A CA 1
ATOM 632 C C . MET A 1 85 ? 6.571 -21.774 -20.499 1.00 70.44 85 MET A C 1
ATOM 634 O O . MET A 1 85 ? 6.859 -22.173 -21.624 1.00 70.44 85 MET A O 1
ATOM 638 N N . ALA A 1 86 ? 5.312 -21.540 -20.119 1.00 68.81 86 ALA A N 1
ATOM 639 C CA . ALA A 1 86 ? 4.164 -21.741 -20.999 1.00 68.81 86 ALA A CA 1
ATOM 640 C C . ALA A 1 86 ? 4.255 -20.865 -22.259 1.00 68.81 86 ALA A C 1
ATOM 642 O O . ALA A 1 86 ? 4.078 -21.367 -23.365 1.00 68.81 86 ALA A O 1
ATOM 643 N N . ALA A 1 87 ? 4.613 -19.585 -22.115 1.00 66.00 87 ALA A N 1
ATOM 644 C CA . ALA A 1 87 ? 4.807 -18.678 -23.243 1.00 66.00 87 ALA A CA 1
ATOM 645 C C . ALA A 1 87 ? 5.931 -19.151 -24.182 1.00 66.00 87 ALA A C 1
ATOM 647 O O . ALA A 1 87 ? 5.769 -19.131 -25.400 1.00 66.00 87 ALA A O 1
ATOM 648 N N . VAL A 1 88 ? 7.054 -19.626 -23.632 1.00 66.50 88 VAL A N 1
ATOM 649 C CA . VAL A 1 88 ? 8.186 -20.140 -24.422 1.00 66.50 88 VAL A CA 1
ATOM 650 C C . VAL A 1 88 ? 7.837 -21.461 -25.120 1.00 66.50 88 VAL A C 1
ATOM 652 O O . VAL A 1 88 ? 8.145 -21.616 -26.300 1.00 66.50 88 VAL A O 1
ATOM 655 N N . LEU A 1 89 ? 7.145 -22.384 -24.442 1.00 69.69 89 LEU A N 1
ATOM 656 C CA . LEU A 1 89 ? 6.667 -23.642 -25.029 1.00 69.69 89 LEU A CA 1
ATOM 657 C C . LEU A 1 89 ? 5.685 -23.404 -26.183 1.00 69.69 89 LEU A C 1
ATOM 659 O O . LEU A 1 89 ? 5.806 -24.053 -27.218 1.00 69.69 89 LEU A O 1
ATOM 663 N N . ILE A 1 90 ? 4.743 -22.470 -26.015 1.00 67.44 90 ILE A N 1
ATOM 664 C CA . ILE A 1 90 ? 3.741 -22.131 -27.036 1.00 67.44 90 ILE A CA 1
ATOM 665 C C . ILE A 1 90 ? 4.396 -21.448 -28.246 1.00 67.44 90 ILE A C 1
ATOM 667 O O . ILE A 1 90 ? 4.024 -21.739 -29.379 1.00 67.44 90 ILE A O 1
ATOM 671 N N . LEU A 1 91 ? 5.373 -20.559 -28.029 1.00 62.62 91 LEU A N 1
ATOM 672 C CA . LEU A 1 91 ? 5.994 -19.779 -29.108 1.00 62.62 91 LEU A CA 1
ATOM 673 C C . LEU A 1 91 ? 7.115 -20.513 -29.856 1.00 62.62 91 LEU A C 1
ATOM 675 O O . LEU A 1 91 ? 7.359 -20.197 -31.017 1.00 62.62 91 LEU A O 1
ATOM 679 N N . LEU A 1 92 ? 7.827 -21.445 -29.214 1.00 60.59 92 LEU A N 1
ATOM 680 C CA . LEU A 1 92 ? 9.043 -22.050 -29.779 1.00 60.59 92 LEU A CA 1
ATOM 681 C C . LEU A 1 92 ? 9.012 -23.580 -29.870 1.00 60.59 92 LEU A C 1
ATOM 683 O O . LEU A 1 92 ? 9.990 -24.170 -30.322 1.00 60.59 92 LEU A O 1
ATOM 687 N N . GLY A 1 93 ? 7.933 -24.244 -29.441 1.00 63.53 93 GLY A N 1
ATOM 688 C CA . GLY A 1 93 ? 7.838 -25.710 -29.472 1.00 63.53 93 GLY A CA 1
ATOM 689 C C . GLY A 1 93 ? 8.868 -26.431 -28.585 1.00 63.53 93 GLY A C 1
ATOM 690 O O . GLY A 1 93 ? 8.996 -27.649 -28.660 1.00 63.53 93 GLY A O 1
ATOM 691 N N . GLY A 1 94 ? 9.596 -25.695 -27.737 1.00 64.88 94 GLY A N 1
ATOM 692 C CA . GLY A 1 94 ? 10.616 -26.202 -26.824 1.00 64.88 94 GLY A CA 1
ATOM 693 C C . GLY A 1 94 ? 10.934 -25.177 -25.733 1.00 64.88 94 GLY A C 1
ATOM 694 O O . GLY A 1 94 ? 11.041 -23.982 -26.003 1.00 64.88 94 GLY A O 1
ATOM 695 N N . ALA A 1 95 ? 11.051 -25.636 -24.486 1.00 61.09 95 ALA A N 1
ATOM 696 C CA . ALA A 1 95 ? 11.303 -24.783 -23.326 1.00 61.09 95 ALA A CA 1
ATOM 697 C C . ALA A 1 95 ? 12.797 -24.434 -23.192 1.00 61.09 95 ALA A C 1
ATOM 699 O O . ALA A 1 95 ? 13.632 -25.326 -23.064 1.00 61.09 95 ALA A O 1
ATOM 700 N N . ASP A 1 96 ? 13.133 -23.142 -23.156 1.00 70.94 96 ASP A N 1
ATOM 701 C CA . ASP A 1 96 ? 14.460 -22.651 -22.755 1.00 70.94 96 ASP A CA 1
ATOM 702 C C . ASP A 1 96 ? 14.393 -22.124 -21.313 1.00 70.94 96 ASP A C 1
ATOM 704 O O . ASP A 1 96 ? 13.987 -20.987 -21.049 1.00 70.94 96 ASP A O 1
ATOM 708 N N . GLU A 1 97 ? 14.786 -22.977 -20.367 1.00 70.38 97 GLU A N 1
ATOM 709 C CA . GLU A 1 97 ? 14.739 -22.703 -18.928 1.00 70.38 97 GLU A CA 1
ATOM 710 C C . GLU A 1 97 ? 15.566 -21.464 -18.539 1.00 70.38 97 GLU A C 1
ATOM 712 O O . GLU A 1 97 ? 15.159 -20.670 -17.689 1.00 70.38 97 GLU A O 1
ATOM 717 N N . LYS A 1 98 ? 16.695 -21.213 -19.221 1.00 72.69 98 LYS A N 1
ATOM 718 C CA . LYS A 1 98 ? 17.553 -20.052 -18.937 1.00 72.69 98 LYS A CA 1
ATOM 719 C C . LYS A 1 98 ? 16.875 -18.741 -19.322 1.00 72.69 98 LYS A C 1
ATOM 721 O O . LYS A 1 98 ? 17.074 -17.735 -18.638 1.00 72.69 98 LYS A O 1
ATOM 726 N N . LYS A 1 99 ? 16.079 -18.730 -20.396 1.00 70.50 99 LYS A N 1
ATOM 727 C CA . LYS A 1 99 ? 15.271 -17.559 -20.773 1.00 70.50 99 LYS A CA 1
ATOM 728 C C . LYS A 1 99 ? 14.126 -17.332 -19.789 1.00 70.50 99 LYS A C 1
ATOM 730 O O . LYS A 1 99 ? 13.921 -16.191 -19.381 1.00 70.50 99 LYS A O 1
ATOM 735 N N . ALA A 1 100 ? 13.452 -18.395 -19.347 1.00 68.38 100 ALA A N 1
ATOM 736 C CA . ALA A 1 100 ? 12.392 -18.297 -18.343 1.00 68.38 100 ALA A CA 1
ATOM 737 C C . ALA A 1 100 ? 12.918 -17.720 -17.015 1.00 68.38 100 ALA A C 1
ATOM 739 O O . ALA A 1 100 ? 12.366 -16.744 -16.510 1.00 68.38 100 ALA A O 1
ATOM 740 N N . ILE A 1 101 ? 14.050 -18.217 -16.501 1.00 72.12 101 ILE A N 1
ATOM 741 C CA . ILE A 1 101 ? 14.669 -17.700 -15.264 1.00 72.12 101 ILE A CA 1
ATOM 742 C C . ILE A 1 101 ? 15.070 -16.223 -15.400 1.00 72.12 101 ILE A C 1
ATOM 744 O O . ILE A 1 101 ? 14.887 -15.441 -14.464 1.00 72.12 101 ILE A O 1
ATOM 748 N N . LYS A 1 102 ? 15.589 -15.809 -16.565 1.00 72.81 102 LYS A N 1
ATOM 749 C CA . LYS A 1 102 ? 15.945 -14.403 -16.828 1.00 72.81 102 LYS A CA 1
ATOM 750 C C . LYS A 1 102 ? 14.734 -13.475 -16.919 1.00 72.81 102 LYS A C 1
ATOM 752 O O . LYS A 1 102 ? 14.884 -12.285 -16.669 1.00 72.81 102 LYS A O 1
ATOM 757 N N . SER A 1 103 ? 13.561 -14.001 -17.271 1.00 67.25 103 SER A N 1
ATOM 758 C CA . SER A 1 103 ? 12.317 -13.224 -17.329 1.00 67.25 103 SER A CA 1
ATOM 759 C C . SER A 1 103 ? 11.695 -12.960 -15.954 1.00 67.25 103 SER A C 1
ATOM 761 O O . SER A 1 103 ? 10.820 -12.104 -15.836 1.00 67.25 103 SER A O 1
ATOM 763 N N . ILE A 1 104 ? 12.162 -13.650 -14.904 1.00 69.75 104 ILE A N 1
ATOM 764 C CA . ILE A 1 104 ? 11.681 -13.430 -13.540 1.00 69.75 104 ILE A CA 1
ATOM 765 C C . ILE A 1 104 ? 12.072 -12.007 -13.096 1.00 69.75 104 ILE A C 1
ATOM 767 O O . ILE A 1 104 ? 13.259 -11.663 -13.091 1.00 69.75 104 ILE A O 1
ATOM 771 N N . PRO A 1 105 ? 11.112 -11.169 -12.667 1.00 67.50 105 PRO A N 1
ATOM 772 C CA . PRO A 1 105 ? 11.374 -9.807 -12.226 1.00 67.50 105 PRO A CA 1
ATOM 773 C C . PRO A 1 105 ? 11.919 -9.805 -10.788 1.00 67.50 105 PRO A C 1
ATOM 775 O O . PRO A 1 105 ? 11.247 -9.381 -9.846 1.00 67.50 105 PRO A O 1
ATOM 778 N N . TRP A 1 106 ? 13.162 -10.264 -10.610 1.00 75.62 106 TRP A N 1
ATOM 779 C CA . TRP A 1 106 ? 13.840 -10.375 -9.309 1.00 75.62 106 TRP A CA 1
ATOM 780 C C . TRP A 1 106 ? 13.802 -9.077 -8.498 1.00 75.62 106 TRP A C 1
ATOM 782 O O . TRP A 1 106 ? 13.581 -9.106 -7.289 1.00 75.62 106 TRP A O 1
ATOM 792 N N . GLY A 1 107 ? 13.943 -7.929 -9.166 1.00 72.75 107 GLY A N 1
ATOM 793 C CA . GLY A 1 107 ? 13.826 -6.622 -8.525 1.00 72.75 107 GLY A CA 1
ATOM 794 C C . GLY A 1 107 ? 12.453 -6.390 -7.885 1.00 72.75 107 GLY A C 1
ATOM 795 O O . GLY A 1 107 ? 12.387 -5.922 -6.751 1.00 72.75 107 GLY A O 1
ATOM 796 N N . THR A 1 108 ? 11.365 -6.753 -8.565 1.00 70.06 108 THR A N 1
ATOM 797 C CA . THR A 1 108 ? 9.994 -6.605 -8.049 1.00 70.06 108 THR A CA 1
ATOM 798 C C . THR A 1 108 ? 9.730 -7.554 -6.882 1.00 70.06 108 THR A C 1
ATOM 800 O O . THR A 1 108 ? 9.112 -7.156 -5.898 1.00 70.06 108 THR A O 1
ATOM 803 N N . LEU A 1 109 ? 10.248 -8.783 -6.944 1.00 69.25 109 LEU A N 1
ATOM 804 C CA . LEU A 1 109 ? 10.129 -9.754 -5.852 1.00 69.25 109 LEU A CA 1
ATOM 805 C C . LEU A 1 109 ? 10.834 -9.269 -4.580 1.00 69.25 109 LEU A C 1
ATOM 807 O O . LEU A 1 109 ? 10.234 -9.246 -3.507 1.00 69.25 109 LEU A O 1
ATOM 811 N N . ILE A 1 110 ? 12.084 -8.813 -4.713 1.00 78.12 110 ILE A N 1
ATOM 812 C CA . ILE A 1 110 ? 12.852 -8.233 -3.601 1.00 78.12 110 ILE A CA 1
ATOM 813 C C . ILE A 1 110 ? 12.147 -6.984 -3.061 1.00 78.12 110 ILE A C 1
ATOM 815 O O . ILE A 1 110 ? 12.132 -6.770 -1.851 1.00 78.12 110 ILE A O 1
ATOM 819 N N . MET A 1 111 ? 11.526 -6.187 -3.936 1.00 75.75 111 MET A N 1
ATOM 820 C CA . MET A 1 111 ? 10.719 -5.027 -3.558 1.00 75.75 111 MET A CA 1
ATOM 821 C C . MET A 1 111 ? 9.556 -5.397 -2.640 1.00 75.75 111 MET A C 1
ATOM 823 O O . MET A 1 111 ? 9.483 -4.884 -1.527 1.00 75.75 111 MET A O 1
ATOM 827 N N . ILE A 1 112 ? 8.691 -6.311 -3.076 1.00 69.25 112 ILE A N 1
ATOM 828 C CA . ILE A 1 112 ? 7.502 -6.724 -2.319 1.00 69.25 112 ILE A CA 1
ATOM 829 C C . ILE A 1 112 ? 7.907 -7.337 -0.975 1.00 69.25 112 ILE A C 1
ATOM 831 O O . ILE A 1 112 ? 7.398 -6.940 0.072 1.00 69.25 112 ILE A O 1
ATOM 835 N N . CYS A 1 113 ? 8.861 -8.269 -0.984 1.00 77.62 113 CYS A N 1
ATOM 836 C CA . CYS A 1 113 ? 9.302 -8.923 0.242 1.00 77.62 113 CYS A CA 1
ATOM 837 C C . CYS A 1 113 ? 10.017 -7.960 1.191 1.00 77.62 113 CYS A C 1
ATOM 839 O O . CYS A 1 113 ? 9.780 -7.993 2.395 1.00 77.62 113 CYS A O 1
ATOM 841 N N . GLY A 1 114 ? 10.879 -7.092 0.661 1.00 79.44 114 GLY A N 1
ATOM 842 C CA . GLY A 1 114 ? 11.649 -6.156 1.465 1.00 79.44 114 GLY A CA 1
ATOM 843 C C . GLY A 1 114 ? 10.790 -5.093 2.134 1.00 79.44 114 GLY A C 1
ATOM 844 O O . GLY A 1 114 ? 10.972 -4.821 3.321 1.00 79.44 114 GLY A O 1
ATOM 845 N N . VAL A 1 115 ? 9.815 -4.534 1.412 1.00 79.25 115 VAL A N 1
ATOM 846 C CA . VAL A 1 115 ? 8.850 -3.604 2.013 1.00 79.25 115 VAL A CA 1
ATOM 847 C C . VAL A 1 115 ? 7.959 -4.330 3.023 1.00 79.25 115 VAL A C 1
ATOM 849 O O . VAL A 1 115 ? 7.702 -3.777 4.086 1.00 79.25 115 VAL A O 1
ATOM 852 N N . GLY A 1 116 ? 7.570 -5.586 2.770 1.00 75.19 116 GLY A N 1
ATOM 853 C CA . GLY A 1 116 ? 6.845 -6.407 3.749 1.00 75.19 116 GLY A CA 1
ATOM 854 C C . GLY A 1 116 ? 7.577 -6.530 5.093 1.00 75.19 116 GLY A C 1
ATOM 855 O O . GLY A 1 116 ? 6.978 -6.315 6.148 1.00 75.19 116 GLY A O 1
ATOM 856 N N . VAL A 1 117 ? 8.894 -6.769 5.066 1.00 86.69 117 VAL A N 1
ATOM 857 C CA . VAL A 1 117 ? 9.731 -6.814 6.281 1.00 86.69 117 VAL A CA 1
ATOM 858 C C . VAL A 1 117 ? 9.746 -5.463 7.002 1.00 86.69 117 VAL A C 1
ATOM 860 O O . VAL A 1 117 ? 9.617 -5.416 8.228 1.00 86.69 117 VAL A O 1
ATOM 863 N N . LEU A 1 118 ? 9.867 -4.359 6.259 1.00 85.12 118 LEU A N 1
ATOM 864 C CA . LEU A 1 118 ? 9.839 -3.010 6.826 1.00 85.12 118 LEU A CA 1
ATOM 865 C C . LEU A 1 118 ? 8.485 -2.672 7.451 1.00 85.12 118 LEU A C 1
ATOM 867 O O . LEU A 1 118 ? 8.447 -2.177 8.573 1.00 85.12 118 LEU A O 1
ATOM 871 N N . VAL A 1 119 ? 7.380 -2.968 6.769 1.00 81.38 119 VAL A N 1
ATOM 872 C CA . VAL A 1 119 ? 6.038 -2.696 7.292 1.00 81.38 119 VAL A CA 1
ATOM 873 C C . VAL A 1 119 ? 5.745 -3.534 8.532 1.00 81.38 119 VAL A C 1
ATOM 875 O O . VAL A 1 119 ? 5.215 -3.008 9.508 1.00 81.38 119 VAL A O 1
ATOM 878 N N . ASN A 1 120 ? 6.172 -4.796 8.559 1.00 85.00 120 ASN A N 1
ATOM 879 C CA . ASN A 1 120 ? 6.110 -5.606 9.771 1.00 85.00 120 ASN A CA 1
ATOM 880 C C . ASN A 1 120 ? 6.877 -4.947 10.930 1.00 85.00 120 ASN A C 1
ATOM 882 O O . ASN A 1 120 ? 6.357 -4.860 12.039 1.00 85.00 120 ASN A O 1
ATOM 886 N N . MET A 1 121 ? 8.071 -4.400 10.678 1.00 90.12 121 MET A N 1
ATOM 887 C CA . MET A 1 121 ? 8.806 -3.652 11.703 1.00 90.12 121 MET A CA 1
ATOM 888 C C . MET A 1 121 ? 8.071 -2.393 12.166 1.00 90.12 121 MET A C 1
ATOM 890 O O . MET A 1 121 ? 8.017 -2.137 13.365 1.00 90.12 121 MET A O 1
ATOM 894 N N . ILE A 1 122 ? 7.476 -1.630 11.250 1.00 86.56 122 ILE A N 1
ATOM 895 C CA . ILE A 1 122 ? 6.659 -0.452 11.580 1.00 86.56 122 ILE A CA 1
ATOM 8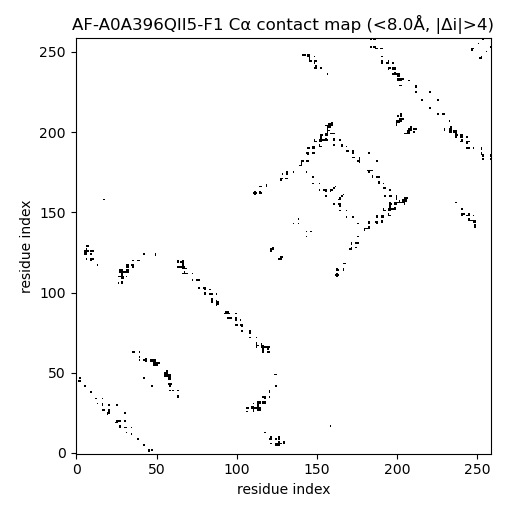96 C C . ILE A 1 122 ? 5.468 -0.853 12.454 1.00 86.56 122 ILE A C 1
ATOM 898 O O . ILE A 1 122 ? 5.164 -0.164 13.427 1.00 86.56 122 ILE A O 1
ATOM 902 N N . SER A 1 123 ? 4.831 -1.987 12.156 1.00 85.94 123 SER A N 1
ATOM 903 C CA . SER A 1 123 ? 3.755 -2.546 12.974 1.00 85.94 123 SER A CA 1
ATOM 904 C C . SER A 1 123 ? 4.243 -2.901 14.376 1.00 85.94 123 SER A C 1
ATOM 906 O O . SER A 1 123 ? 3.646 -2.466 15.353 1.00 85.94 123 SER A O 1
ATOM 908 N N . LEU A 1 124 ? 5.361 -3.625 14.494 1.00 87.94 124 LEU A N 1
ATOM 909 C CA . LEU A 1 124 ? 5.942 -4.009 15.788 1.00 87.94 124 LEU A CA 1
ATOM 910 C C . LEU A 1 124 ? 6.377 -2.802 16.632 1.00 87.94 124 LEU A C 1
ATOM 912 O O . LEU A 1 124 ? 6.400 -2.882 17.858 1.00 87.94 124 LEU A O 1
ATOM 916 N N . LEU A 1 125 ? 6.726 -1.692 15.981 1.00 89.06 125 LEU A N 1
ATOM 917 C CA . LEU A 1 125 ? 7.120 -0.435 16.616 1.00 89.06 125 LEU A CA 1
ATOM 918 C C . LEU A 1 125 ? 5.928 0.472 16.965 1.00 89.06 125 LEU A C 1
ATOM 920 O O . LEU A 1 125 ? 6.155 1.546 17.517 1.00 89.06 125 LEU A O 1
ATOM 924 N N . GLY A 1 126 ? 4.690 0.070 16.654 1.00 86.69 126 GLY A N 1
ATOM 925 C CA . GLY A 1 126 ? 3.470 0.847 16.912 1.00 86.69 126 GLY A CA 1
ATOM 926 C C . GLY A 1 126 ? 3.206 1.972 15.904 1.00 86.69 126 GLY A C 1
ATOM 927 O O . GLY A 1 126 ? 2.349 2.825 16.128 1.00 86.69 126 GLY A O 1
ATOM 928 N N . GLY A 1 127 ? 3.931 2.016 14.782 1.00 85.12 127 GLY A N 1
ATOM 929 C CA . GLY A 1 127 ? 3.714 3.012 13.728 1.00 85.12 127 GLY A CA 1
ATOM 930 C C . GLY A 1 127 ? 2.354 2.859 13.035 1.00 85.12 127 GLY A C 1
ATOM 931 O O . GLY A 1 127 ? 1.708 3.859 12.730 1.00 85.12 127 GLY A O 1
ATOM 932 N N . ILE A 1 128 ? 1.886 1.619 12.842 1.00 84.69 128 ILE A N 1
ATOM 933 C CA . ILE A 1 128 ? 0.547 1.327 12.294 1.00 84.69 128 ILE A CA 1
ATOM 934 C C . ILE A 1 128 ? -0.547 1.768 13.276 1.00 84.69 128 ILE A C 1
ATOM 936 O O . ILE A 1 128 ? -1.532 2.370 12.850 1.00 84.69 128 ILE A O 1
ATOM 940 N N . ASP A 1 129 ? -0.345 1.576 14.581 1.00 86.19 129 ASP A N 1
ATOM 941 C CA . ASP A 1 129 ? -1.267 2.072 15.610 1.00 86.19 129 ASP A CA 1
ATOM 942 C C . ASP A 1 129 ? -1.357 3.597 15.580 1.00 86.19 129 ASP A C 1
ATOM 944 O O . ASP A 1 129 ? -2.440 4.164 15.702 1.00 86.19 129 ASP A O 1
ATOM 948 N N . LEU A 1 130 ? -0.229 4.286 15.389 1.00 87.44 130 LEU A N 1
ATOM 949 C CA . LEU A 1 130 ? -0.213 5.742 15.267 1.00 87.44 130 LEU A CA 1
ATOM 950 C C . LEU A 1 130 ? -1.030 6.198 14.053 1.00 87.44 130 LEU A C 1
ATOM 952 O O . LEU A 1 130 ? -1.910 7.043 14.205 1.00 87.44 130 LEU A O 1
ATOM 956 N N . ILE A 1 131 ? -0.789 5.610 12.874 1.00 85.44 131 ILE A N 1
ATOM 957 C CA . ILE A 1 131 ? -1.537 5.957 11.658 1.00 85.44 131 ILE A CA 1
ATOM 958 C C . ILE A 1 131 ? -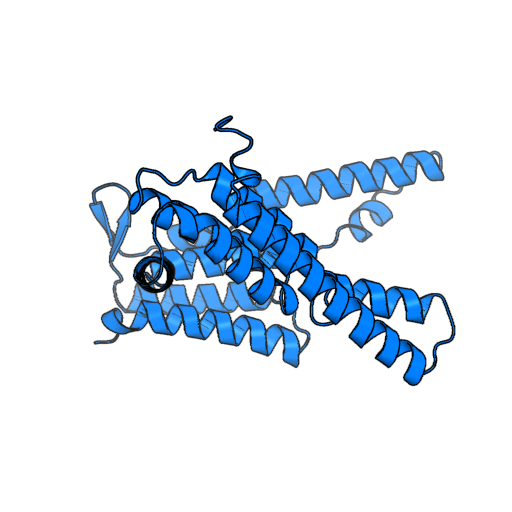3.026 5.652 11.836 1.00 85.44 131 ILE A C 1
ATOM 960 O O . ILE A 1 131 ? -3.853 6.513 11.550 1.00 85.44 131 ILE A O 1
ATOM 964 N N . SER A 1 132 ? -3.381 4.463 12.324 1.00 83.56 132 SER A N 1
ATOM 965 C CA . SER A 1 132 ? -4.783 4.068 12.489 1.00 83.56 132 SER A CA 1
ATOM 966 C C . SER A 1 132 ? -5.514 4.959 13.494 1.00 83.56 132 SER A C 1
ATOM 968 O O . SER A 1 132 ? -6.634 5.367 13.214 1.00 83.56 132 SER A O 1
ATOM 970 N N . ASN A 1 133 ? -4.878 5.347 14.608 1.00 87.25 133 ASN A N 1
ATOM 971 C CA . ASN A 1 133 ? -5.423 6.322 15.557 1.00 87.25 133 ASN A CA 1
ATOM 972 C C . ASN A 1 133 ? -5.700 7.675 14.892 1.00 87.25 133 ASN A C 1
ATOM 974 O O . ASN A 1 133 ? -6.773 8.246 15.083 1.00 87.25 133 ASN A O 1
ATOM 978 N N . THR A 1 134 ? -4.735 8.187 14.124 1.00 86.38 134 THR A N 1
ATOM 979 C CA . THR A 1 134 ? -4.871 9.472 13.431 1.00 86.38 134 THR A CA 1
ATOM 980 C C . THR A 1 134 ? -5.924 9.421 12.334 1.00 86.38 134 THR A C 1
ATOM 982 O O . THR A 1 134 ? -6.671 10.376 12.176 1.00 86.38 134 THR A O 1
ATOM 985 N N . LEU A 1 135 ? -6.016 8.328 11.576 1.00 84.88 135 LEU A N 1
ATOM 986 C CA . LEU A 1 135 ? -7.079 8.174 10.590 1.00 84.88 135 LEU A CA 1
ATOM 987 C C . LEU A 1 135 ? -8.428 8.109 11.301 1.00 84.88 135 LEU A C 1
ATOM 989 O O . LEU A 1 135 ? -9.278 8.951 11.025 1.00 84.88 135 LEU A O 1
ATOM 993 N N . ALA A 1 136 ? -8.576 7.192 12.266 1.00 86.25 136 ALA A N 1
ATOM 994 C CA . ALA A 1 136 ? -9.801 6.950 13.027 1.00 86.25 136 ALA A CA 1
ATOM 995 C C . ALA A 1 136 ? -10.371 8.217 13.680 1.00 86.25 136 ALA A C 1
ATOM 997 O O . ALA A 1 136 ? -11.589 8.342 13.764 1.00 86.25 136 ALA A O 1
ATOM 998 N N . SER A 1 137 ? -9.535 9.184 14.087 1.00 88.94 137 SER A N 1
ATOM 999 C CA . SER A 1 137 ? -10.022 10.439 14.681 1.00 88.94 137 SER A CA 1
ATOM 1000 C C . SER A 1 137 ? -10.852 11.310 13.731 1.00 88.94 137 SER A C 1
ATOM 1002 O O . SER A 1 137 ? -11.534 12.218 14.199 1.00 88.94 137 SER A O 1
ATOM 1004 N N . PHE A 1 138 ? -10.810 11.051 12.421 1.00 86.38 138 PHE A N 1
ATOM 1005 C CA . PHE A 1 138 ? -11.593 11.771 11.411 1.00 86.38 138 PHE A CA 1
ATOM 1006 C C . PHE A 1 138 ? -12.609 10.880 10.676 1.00 86.38 138 PHE A C 1
ATOM 1008 O O . PHE A 1 138 ? -13.216 11.339 9.709 1.00 86.38 138 PHE A O 1
ATOM 1015 N N . MET A 1 139 ? -12.796 9.619 11.093 1.00 91.31 139 MET A N 1
ATOM 1016 C CA . MET A 1 139 ? -13.691 8.663 10.418 1.00 91.31 139 MET A CA 1
ATOM 1017 C C . MET A 1 139 ? -14.889 8.289 11.287 1.00 91.31 139 MET A C 1
ATOM 1019 O O . MET A 1 139 ? -14.815 8.246 12.511 1.00 91.31 139 MET A O 1
ATOM 1023 N N . THR A 1 140 ? -15.974 7.929 10.616 1.00 89.62 140 THR A N 1
ATOM 1024 C CA . THR A 1 140 ? -17.079 7.131 11.146 1.00 89.62 140 THR A CA 1
ATOM 1025 C C . THR A 1 140 ? -17.126 5.793 10.404 1.00 89.62 140 THR A C 1
ATOM 1027 O O . THR A 1 140 ? -16.385 5.595 9.438 1.00 89.62 140 THR A O 1
ATOM 1030 N N . GLU A 1 141 ? -18.024 4.888 10.803 1.00 87.38 141 GLU A N 1
ATOM 1031 C CA . GLU A 1 141 ? -18.206 3.597 10.119 1.00 87.38 141 GLU A CA 1
ATOM 1032 C C . GLU A 1 141 ? -18.487 3.777 8.616 1.00 87.38 141 GLU A C 1
ATOM 1034 O O . GLU A 1 141 ? -17.879 3.112 7.784 1.00 87.38 141 GLU A O 1
ATOM 1039 N N . HIS A 1 142 ? -19.317 4.760 8.249 1.00 87.44 142 HIS A N 1
ATOM 1040 C CA . HIS A 1 142 ? -19.666 5.038 6.852 1.00 87.44 142 HIS A CA 1
ATOM 1041 C C . HIS A 1 142 ? -18.558 5.729 6.050 1.00 87.44 142 HIS A C 1
ATOM 1043 O O . HIS A 1 142 ? -18.541 5.642 4.823 1.00 87.44 142 HIS A O 1
ATOM 1049 N N . THR A 1 143 ? -17.638 6.444 6.704 1.00 92.69 143 THR A N 1
ATOM 1050 C CA . THR A 1 143 ? -16.560 7.153 5.999 1.00 92.69 143 THR A CA 1
ATOM 1051 C C . THR A 1 143 ? -15.241 6.384 5.995 1.00 92.69 143 THR A C 1
ATOM 1053 O O . THR A 1 143 ? -14.315 6.792 5.296 1.00 92.69 143 THR A O 1
ATOM 1056 N N . ALA A 1 144 ? -15.133 5.278 6.739 1.00 93.12 144 ALA A N 1
ATOM 1057 C CA . ALA A 1 144 ? -13.921 4.467 6.811 1.00 93.12 144 ALA A CA 1
ATOM 1058 C C . ALA A 1 144 ? -13.485 3.972 5.420 1.00 93.12 144 ALA A C 1
ATOM 1060 O O . ALA A 1 144 ? -12.362 4.255 4.998 1.00 93.12 144 ALA A O 1
ATOM 1061 N N . THR A 1 145 ? -14.385 3.327 4.668 1.00 94.56 145 THR A N 1
ATOM 1062 C CA . THR A 1 145 ? -14.109 2.825 3.311 1.00 94.56 145 THR A CA 1
ATOM 1063 C C . THR A 1 145 ? -13.692 3.924 2.327 1.00 94.56 145 THR A C 1
ATOM 1065 O O . THR A 1 145 ? -12.618 3.791 1.732 1.00 94.56 145 THR A O 1
ATOM 1068 N N . PRO A 1 146 ? -14.441 5.032 2.143 1.00 95.44 146 PRO A N 1
ATOM 1069 C CA . PRO A 1 146 ? -14.037 6.077 1.201 1.00 95.44 146 PRO A CA 1
ATOM 1070 C C . PRO A 1 146 ? -12.759 6.817 1.609 1.00 95.44 146 PRO A C 1
ATOM 1072 O O . PRO A 1 146 ? -11.969 7.172 0.733 1.00 95.44 146 PRO A O 1
ATOM 1075 N N . ILE A 1 147 ? -12.497 7.020 2.906 1.00 94.94 147 ILE A N 1
ATOM 1076 C CA . ILE A 1 147 ? -11.234 7.629 3.350 1.00 94.94 147 ILE A CA 1
ATOM 1077 C C . ILE A 1 147 ? -10.065 6.681 3.064 1.00 94.94 147 ILE A C 1
ATOM 1079 O O . ILE A 1 147 ? -9.067 7.115 2.494 1.00 94.94 147 ILE A O 1
ATOM 1083 N N . MET A 1 148 ? -10.194 5.388 3.376 1.00 95.81 148 MET A N 1
ATOM 1084 C CA . MET A 1 148 ? -9.151 4.396 3.084 1.00 95.81 148 MET A CA 1
ATOM 1085 C C . MET A 1 148 ? -8.900 4.249 1.578 1.00 95.81 148 MET A C 1
ATOM 1087 O O . MET A 1 148 ? -7.744 4.187 1.149 1.00 95.81 148 MET A O 1
ATOM 1091 N N . ALA A 1 149 ? -9.959 4.280 0.764 1.00 96.75 149 ALA A N 1
ATOM 1092 C CA . ALA A 1 149 ? -9.862 4.351 -0.689 1.00 96.75 149 ALA A CA 1
ATOM 1093 C C . ALA A 1 149 ? -9.057 5.587 -1.128 1.00 96.75 149 ALA A C 1
ATOM 1095 O O . ALA A 1 149 ? -8.057 5.448 -1.835 1.00 96.75 149 ALA A O 1
ATOM 1096 N N . ALA A 1 150 ? -9.411 6.782 -0.646 1.00 95.38 150 ALA A N 1
ATOM 1097 C CA . ALA A 1 150 ? -8.718 8.022 -0.992 1.00 95.38 150 ALA A CA 1
ATOM 1098 C C . ALA A 1 150 ? -7.240 7.999 -0.570 1.00 95.38 150 ALA A C 1
ATOM 1100 O O . ALA A 1 150 ? -6.360 8.313 -1.374 1.00 95.38 150 ALA A O 1
ATOM 1101 N N . THR A 1 151 ? -6.949 7.559 0.659 1.00 93.62 151 THR A N 1
ATOM 1102 C CA . THR A 1 151 ? -5.580 7.388 1.161 1.00 93.62 151 THR A CA 1
ATOM 1103 C C . THR A 1 151 ? -4.780 6.439 0.270 1.00 93.62 151 THR A C 1
ATOM 1105 O O . THR A 1 151 ? -3.639 6.743 -0.079 1.00 93.62 151 THR A O 1
ATOM 1108 N N . SER A 1 152 ? -5.379 5.324 -0.160 1.00 95.69 152 SER A N 1
ATOM 1109 C CA . SER A 1 152 ? -4.720 4.371 -1.057 1.00 95.69 152 SER A CA 1
ATOM 1110 C C . SER A 1 152 ? -4.399 4.963 -2.430 1.00 95.69 152 SER A C 1
ATOM 1112 O O . SER A 1 152 ? -3.300 4.745 -2.939 1.00 95.69 152 SER A O 1
ATOM 1114 N N . GLY A 1 153 ? -5.310 5.757 -3.004 1.00 93.94 153 GLY A N 1
ATOM 1115 C CA . GLY A 1 153 ? -5.104 6.431 -4.285 1.00 93.94 153 GLY A CA 1
ATOM 1116 C C . GLY A 1 153 ? -3.969 7.451 -4.218 1.00 93.94 153 GLY A C 1
ATOM 1117 O O . GLY A 1 153 ? -3.052 7.405 -5.037 1.00 93.94 153 GLY A O 1
ATOM 1118 N N . ILE A 1 154 ? -3.977 8.306 -3.189 1.00 89.19 154 ILE A N 1
ATOM 1119 C CA . ILE A 1 154 ? -2.945 9.332 -2.968 1.00 89.19 154 ILE A CA 1
ATOM 1120 C C . ILE A 1 154 ? -1.565 8.693 -2.800 1.00 89.19 154 ILE A C 1
ATOM 1122 O O . ILE A 1 154 ? -0.603 9.116 -3.442 1.00 89.19 154 ILE A O 1
ATOM 1126 N N . LEU A 1 155 ? -1.461 7.649 -1.969 1.00 88.12 155 LEU A N 1
ATOM 1127 C CA . LEU A 1 155 ? -0.202 6.927 -1.791 1.00 88.12 155 LEU A CA 1
ATOM 1128 C C . LEU A 1 155 ? 0.256 6.279 -3.101 1.00 88.12 155 LEU A C 1
ATOM 1130 O O . LEU A 1 155 ? 1.446 6.305 -3.417 1.00 88.12 155 LEU A O 1
ATOM 1134 N N . SER A 1 156 ? -0.665 5.713 -3.880 1.00 91.31 156 SER A N 1
ATOM 1135 C CA . SER A 1 156 ? -0.331 4.996 -5.111 1.00 91.31 156 SER A CA 1
ATOM 1136 C C . SER A 1 156 ? 0.090 5.911 -6.266 1.00 91.31 156 SER A C 1
ATOM 1138 O O . SER A 1 156 ? 0.829 5.464 -7.142 1.00 91.31 156 SER A O 1
ATOM 1140 N N . TRP A 1 157 ? -0.287 7.198 -6.271 1.00 83.62 157 TRP A N 1
ATOM 1141 C CA . TRP A 1 157 ? 0.177 8.142 -7.300 1.00 83.62 157 TRP A CA 1
ATOM 1142 C C . TRP A 1 157 ? 1.694 8.264 -7.373 1.00 83.62 157 TRP A C 1
ATOM 1144 O O . TRP A 1 157 ? 2.218 8.534 -8.451 1.00 83.62 157 TRP A O 1
ATOM 1154 N N . VAL A 1 158 ? 2.374 8.068 -6.245 1.00 72.62 158 VAL A N 1
ATOM 1155 C CA . VAL A 1 158 ? 3.825 8.222 -6.098 1.00 72.62 158 VAL A CA 1
ATOM 1156 C C . VAL A 1 158 ? 4.489 6.947 -5.586 1.00 72.62 158 VAL A C 1
ATOM 1158 O O . VAL A 1 158 ? 5.622 6.989 -5.131 1.00 72.62 158 VAL A O 1
ATOM 1161 N N . SER A 1 159 ? 3.798 5.806 -5.590 1.00 79.31 159 SER A N 1
ATOM 1162 C CA . SER A 1 159 ? 4.350 4.544 -5.091 1.00 79.31 159 SER A CA 1
ATOM 1163 C C . SER A 1 159 ? 3.830 3.340 -5.875 1.00 79.31 159 SER A C 1
ATOM 1165 O O . SER A 1 159 ? 3.072 3.481 -6.832 1.00 79.31 159 SER A O 1
ATOM 1167 N N . SER A 1 160 ? 4.279 2.141 -5.500 1.00 81.50 160 SER A N 1
ATOM 1168 C CA . SER A 1 160 ? 3.781 0.887 -6.063 1.00 81.50 160 SER A CA 1
ATOM 1169 C C . SER A 1 160 ? 2.620 0.354 -5.227 1.00 81.50 160 SER A C 1
ATOM 1171 O O . SER A 1 160 ? 2.759 0.163 -4.018 1.00 81.50 160 SER A O 1
ATOM 1173 N N . THR A 1 161 ? 1.501 0.037 -5.880 1.00 87.06 161 THR A N 1
ATOM 1174 C CA . THR A 1 161 ? 0.322 -0.554 -5.239 1.00 87.06 161 THR A CA 1
ATOM 1175 C C . THR A 1 161 ? 0.666 -1.818 -4.449 1.00 87.06 161 THR A C 1
ATOM 1177 O O . THR A 1 161 ? 0.464 -1.877 -3.238 1.00 87.06 161 THR A O 1
ATOM 1180 N N . THR A 1 162 ? 1.244 -2.817 -5.117 1.00 81.81 162 THR A N 1
ATOM 1181 C CA . THR A 1 162 ? 1.515 -4.129 -4.516 1.00 81.81 162 THR A CA 1
ATOM 1182 C C . THR A 1 162 ? 2.671 -4.097 -3.527 1.00 81.81 162 THR A C 1
ATOM 1184 O O . THR A 1 162 ? 2.657 -4.841 -2.553 1.00 81.81 162 THR A O 1
ATOM 11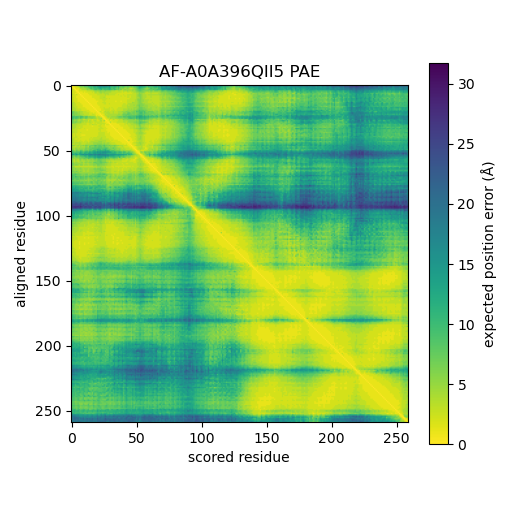87 N N . ALA A 1 163 ? 3.680 -3.254 -3.758 1.00 66.56 163 ALA A N 1
ATOM 1188 C CA . ALA A 1 163 ? 4.846 -3.240 -2.886 1.00 66.56 163 ALA A CA 1
ATOM 1189 C C . ALA A 1 163 ? 4.739 -2.269 -1.714 1.00 66.56 163 ALA A C 1
ATOM 1191 O O . ALA A 1 163 ? 5.399 -2.507 -0.717 1.00 66.56 163 ALA A O 1
ATOM 1192 N N . VAL A 1 164 ? 3.953 -1.194 -1.803 1.00 74.81 164 VAL A N 1
ATOM 1193 C CA . VAL A 1 164 ? 3.894 -0.162 -0.753 1.00 74.81 164 VAL A CA 1
ATOM 1194 C C . VAL A 1 164 ? 2.489 -0.034 -0.189 1.00 74.81 164 VAL A C 1
ATOM 1196 O O . VAL A 1 164 ? 2.306 -0.168 1.019 1.00 74.81 164 VAL A O 1
ATOM 1199 N N . VAL A 1 165 ? 1.488 0.186 -1.041 1.00 87.12 165 VAL A N 1
ATOM 1200 C CA . VAL A 1 165 ? 0.131 0.516 -0.581 1.00 87.12 165 VAL A CA 1
ATOM 1201 C C . VAL A 1 165 ? -0.530 -0.665 0.122 1.00 87.12 165 VAL A C 1
ATOM 1203 O O . VAL A 1 165 ? -0.970 -0.512 1.257 1.00 87.12 165 VAL A O 1
ATOM 1206 N N . MET A 1 166 ? -0.561 -1.845 -0.504 1.00 88.50 166 MET A N 1
ATOM 1207 C CA . MET A 1 166 ? -1.214 -3.024 0.078 1.00 88.50 166 MET A CA 1
ATOM 1208 C C . MET A 1 166 ? -0.542 -3.485 1.380 1.00 88.50 166 MET A C 1
ATOM 1210 O O . MET A 1 166 ? -1.253 -3.618 2.377 1.00 88.50 166 MET A O 1
ATOM 1214 N N . PRO A 1 167 ? 0.798 -3.654 1.449 1.00 78.25 167 PRO A N 1
ATOM 1215 C CA . PRO A 1 167 ? 1.445 -4.061 2.693 1.00 78.25 167 PRO A CA 1
ATOM 1216 C C . PRO A 1 167 ? 1.213 -3.063 3.826 1.00 78.25 167 PRO A C 1
ATOM 1218 O O . PRO A 1 167 ? 1.096 -3.487 4.967 1.00 78.25 167 PRO A O 1
ATOM 1221 N N . THR A 1 168 ? 1.106 -1.764 3.519 1.00 81.62 168 THR A N 1
ATOM 1222 C CA . THR A 1 168 ? 0.899 -0.704 4.518 1.00 81.62 168 THR A CA 1
ATOM 1223 C C . THR A 1 168 ? -0.555 -0.604 4.975 1.00 81.62 168 THR A C 1
ATOM 1225 O O . THR A 1 168 ? -0.822 -0.569 6.173 1.00 81.62 168 THR A O 1
ATOM 1228 N N . LEU A 1 169 ? -1.507 -0.545 4.040 1.00 90.44 169 LEU A N 1
ATOM 1229 C CA . LEU A 1 169 ? -2.902 -0.235 4.355 1.00 90.44 169 LEU A CA 1
ATOM 1230 C C . LEU A 1 169 ? -3.726 -1.454 4.774 1.00 90.44 169 LEU A C 1
ATOM 1232 O O . LEU A 1 169 ? -4.737 -1.273 5.449 1.00 90.44 169 LEU A O 1
ATOM 1236 N N . TYR A 1 170 ? -3.326 -2.682 4.428 1.00 91.19 170 TYR A N 1
ATOM 1237 C CA . TYR A 1 170 ? -4.065 -3.875 4.861 1.00 91.19 170 TYR A CA 1
ATOM 1238 C C . TYR A 1 170 ? -3.986 -4.080 6.382 1.00 91.19 170 TYR A C 1
ATOM 1240 O O . TYR A 1 170 ? -5.042 -4.191 7.001 1.00 91.19 170 TYR A O 1
ATOM 1248 N N . PRO A 1 171 ? -2.807 -4.025 7.036 1.00 86.56 171 PRO A N 1
ATOM 1249 C CA . PRO A 1 171 ? -2.742 -4.058 8.498 1.00 86.56 171 PRO A CA 1
ATOM 1250 C C . PRO A 1 171 ? -3.525 -2.916 9.158 1.00 86.56 171 PRO A C 1
ATOM 1252 O O . PRO A 1 171 ? -4.246 -3.145 10.122 1.00 86.56 171 PRO A O 1
ATOM 1255 N N . ILE A 1 172 ? -3.456 -1.699 8.602 1.00 90.00 172 ILE A N 1
ATOM 1256 C CA . ILE A 1 172 ? -4.237 -0.551 9.099 1.00 90.00 172 ILE A CA 1
ATOM 1257 C C . ILE A 1 172 ? -5.742 -0.830 8.993 1.00 90.00 172 ILE A C 1
ATOM 1259 O O . ILE A 1 172 ? -6.493 -0.488 9.901 1.00 90.00 172 ILE A O 1
ATOM 1263 N N . SER A 1 173 ? -6.186 -1.486 7.919 1.00 93.00 173 SER A N 1
ATOM 1264 C CA . SER A 1 173 ? -7.593 -1.863 7.738 1.00 93.00 173 SER A CA 1
ATOM 1265 C C . SER A 1 173 ? -8.058 -2.844 8.812 1.00 93.00 173 SER A C 1
ATOM 1267 O O . SER A 1 173 ? -9.169 -2.705 9.315 1.00 93.00 173 SER A O 1
ATOM 1269 N N . ALA A 1 174 ? -7.206 -3.795 9.210 1.00 90.25 174 ALA A N 1
ATOM 1270 C CA . ALA A 1 174 ? -7.516 -4.731 10.290 1.00 90.25 174 ALA A CA 1
ATOM 1271 C C . ALA A 1 174 ? -7.688 -4.001 11.634 1.00 90.25 174 ALA A C 1
ATOM 1273 O O . ALA A 1 174 ? -8.623 -4.294 12.376 1.00 90.25 174 ALA A O 1
ATOM 1274 N N . GLU A 1 175 ? -6.841 -3.008 11.916 1.00 87.25 175 GLU A N 1
ATOM 1275 C CA . GLU A 1 175 ? -6.956 -2.163 13.113 1.00 87.25 175 GLU A CA 1
ATOM 1276 C C . GLU A 1 175 ? -8.191 -1.249 13.087 1.00 87.25 175 GLU A C 1
ATOM 1278 O O . GLU A 1 175 ? -8.842 -1.044 14.110 1.00 87.25 175 GLU A O 1
ATOM 1283 N N . ILE A 1 176 ? -8.571 -0.726 11.919 1.00 90.19 176 ILE A N 1
ATOM 1284 C CA . ILE A 1 176 ? -9.803 0.064 11.760 1.00 90.19 176 ILE A CA 1
ATOM 1285 C C . ILE A 1 176 ? -11.041 -0.797 12.049 1.00 90.19 176 ILE A C 1
ATOM 1287 O O . ILE A 1 176 ? -11.932 -0.343 12.766 1.00 90.19 176 ILE A O 1
ATOM 1291 N N . CYS A 1 177 ? -11.080 -2.045 11.573 1.00 90.50 177 CYS A N 1
ATOM 1292 C CA . CYS A 1 177 ? -12.199 -2.964 11.833 1.00 90.50 177 CYS A CA 1
ATOM 1293 C C . CYS A 1 177 ? -12.334 -3.325 13.321 1.00 90.50 177 CYS A C 1
ATOM 1295 O O . CYS A 1 177 ? -13.435 -3.554 13.806 1.00 90.50 177 CYS A O 1
ATOM 1297 N N . GLN A 1 178 ? -11.231 -3.343 14.078 1.00 88.00 178 GLN A N 1
ATOM 1298 C CA . GLN A 1 178 ? -11.292 -3.543 15.531 1.00 88.00 178 GLN A CA 1
ATOM 1299 C C . GLN A 1 178 ? -11.924 -2.349 16.268 1.00 88.00 178 GLN A C 1
ATOM 1301 O O . GLN A 1 178 ? -12.434 -2.514 17.375 1.00 88.00 178 GLN A O 1
ATOM 1306 N N . ARG A 1 179 ? -11.892 -1.146 15.677 1.00 85.19 179 ARG A N 1
ATOM 1307 C CA . ARG A 1 179 ? -12.464 0.080 16.266 1.00 85.19 179 ARG A CA 1
ATOM 1308 C C . ARG A 1 179 ? -13.921 0.299 15.896 1.00 85.19 179 ARG A C 1
ATOM 1310 O O . ARG A 1 179 ? -14.675 0.829 16.705 1.00 85.19 179 ARG A O 1
ATOM 1317 N N . PHE A 1 180 ? -14.286 -0.070 14.676 1.00 88.31 180 PHE A N 1
ATOM 1318 C CA . PHE A 1 180 ? -15.613 0.137 14.119 1.00 88.31 180 PHE A CA 1
ATOM 1319 C C . PHE A 1 180 ? -16.241 -1.217 13.809 1.00 88.31 180 PHE A C 1
ATOM 1321 O O . PHE A 1 180 ? -15.889 -1.855 12.819 1.00 88.31 180 PHE A O 1
ATOM 1328 N N . ALA A 1 181 ? -17.172 -1.653 14.660 1.00 80.81 181 ALA A N 1
ATOM 1329 C CA . ALA A 1 181 ? -17.806 -2.964 14.533 1.00 80.81 181 ALA A CA 1
ATOM 1330 C C . ALA A 1 181 ? -18.613 -3.109 13.230 1.00 80.81 181 ALA A C 1
ATOM 1332 O O . ALA A 1 181 ? -18.762 -4.223 12.735 1.00 80.81 181 ALA A O 1
ATOM 1333 N N . GLY A 1 182 ? -19.111 -2.002 12.667 1.00 83.50 182 GLY A N 1
ATOM 1334 C CA . GLY A 1 182 ? -19.841 -1.987 11.399 1.00 83.50 182 GLY A CA 1
ATOM 1335 C C . GLY A 1 182 ? -18.973 -2.001 10.134 1.00 83.50 182 GLY A C 1
ATOM 1336 O O . GLY A 1 182 ? -19.529 -1.981 9.039 1.00 83.50 182 GLY A O 1
ATOM 1337 N N . VAL A 1 183 ? -17.637 -2.009 10.241 1.00 88.94 183 VAL A N 1
ATOM 1338 C CA . VAL A 1 183 ? -16.738 -1.933 9.076 1.00 88.94 183 VAL A CA 1
ATOM 1339 C C . VAL A 1 183 ? -16.206 -3.313 8.707 1.00 88.94 183 VAL A C 1
ATOM 1341 O O . VAL A 1 183 ? -15.566 -3.992 9.509 1.00 88.94 183 VAL A O 1
ATOM 1344 N N . ASN A 1 184 ? -16.430 -3.712 7.456 1.00 91.31 184 ASN A N 1
ATOM 1345 C CA . ASN A 1 184 ? -15.974 -4.995 6.946 1.00 91.31 184 ASN A CA 1
ATOM 1346 C C . ASN A 1 184 ? -14.528 -4.918 6.417 1.00 91.31 184 ASN A C 1
ATOM 1348 O O . ASN A 1 184 ? -14.181 -4.067 5.594 1.00 91.31 184 ASN A O 1
ATOM 1352 N N . TYR A 1 185 ? -13.675 -5.853 6.847 1.00 92.94 185 TYR A N 1
ATOM 1353 C CA . TYR A 1 185 ? -12.272 -5.900 6.422 1.00 92.94 185 TYR A CA 1
ATOM 1354 C C . TYR A 1 185 ? -12.109 -6.142 4.915 1.00 92.94 185 TYR A C 1
ATOM 1356 O O . TYR A 1 185 ? -11.250 -5.524 4.285 1.00 92.94 185 TYR A O 1
ATOM 1364 N N . VAL A 1 186 ? -12.934 -7.019 4.332 1.00 93.25 186 VAL A N 1
ATOM 1365 C CA . VAL A 1 186 ? -12.904 -7.349 2.899 1.00 93.25 186 VAL A CA 1
ATOM 1366 C C . VAL A 1 186 ? -13.295 -6.132 2.066 1.00 93.25 186 VAL A C 1
ATOM 1368 O O . VAL A 1 186 ? -12.619 -5.832 1.083 1.00 93.25 186 VAL A O 1
ATOM 1371 N N . GLU A 1 187 ? -14.321 -5.393 2.491 1.00 93.75 187 GLU A N 1
ATOM 1372 C CA . GLU A 1 187 ? -14.737 -4.146 1.843 1.00 93.75 187 GLU A CA 1
ATOM 1373 C C . GLU A 1 187 ? -13.591 -3.122 1.805 1.00 93.75 187 GLU A C 1
ATOM 1375 O O . GLU A 1 187 ? -13.282 -2.578 0.740 1.00 93.75 187 GLU A O 1
ATOM 1380 N N . LEU A 1 188 ? -12.915 -2.898 2.940 1.00 94.88 188 LEU A N 1
ATOM 1381 C CA . LEU A 1 188 ? -11.786 -1.968 3.019 1.00 94.88 188 LEU A CA 1
ATOM 1382 C C . LEU A 1 188 ? -10.668 -2.353 2.051 1.00 94.88 188 LEU A C 1
ATOM 1384 O O . LEU A 1 188 ? -10.238 -1.529 1.239 1.00 94.88 188 LEU A O 1
ATOM 1388 N N . ILE A 1 189 ? -10.191 -3.600 2.111 1.00 95.06 189 ILE A N 1
ATOM 1389 C CA . ILE A 1 189 ? -9.068 -4.027 1.268 1.00 95.06 189 ILE A CA 1
ATOM 1390 C C . ILE A 1 189 ? -9.452 -4.086 -0.216 1.00 95.06 189 ILE A C 1
ATOM 1392 O O . ILE A 1 189 ? -8.595 -3.831 -1.066 1.00 95.06 189 ILE A O 1
ATOM 1396 N N . ALA A 1 190 ? -10.722 -4.341 -0.548 1.00 94.94 190 ALA A N 1
ATOM 1397 C CA . ALA A 1 190 ? -11.229 -4.270 -1.916 1.00 94.94 190 ALA A CA 1
ATOM 1398 C C . ALA A 1 190 ? -11.221 -2.827 -2.441 1.00 94.94 190 ALA A C 1
ATOM 1400 O O . ALA A 1 190 ? -10.675 -2.571 -3.519 1.00 94.94 190 ALA A O 1
ATOM 1401 N N . ALA A 1 191 ? -11.739 -1.876 -1.659 1.00 96.25 191 ALA A N 1
ATOM 1402 C CA . ALA A 1 191 ? -11.739 -0.457 -2.009 1.00 96.25 191 ALA A CA 1
ATOM 1403 C C . ALA A 1 191 ? -10.313 0.100 -2.147 1.00 96.25 191 ALA A C 1
ATOM 1405 O O . ALA A 1 191 ? -10.010 0.816 -3.107 1.00 96.25 191 ALA A O 1
ATOM 1406 N N . ILE A 1 192 ? -9.409 -0.282 -1.237 1.00 96.94 192 ILE A N 1
ATOM 1407 C CA . ILE A 1 192 ? -7.976 0.042 -1.302 1.00 96.94 192 ILE A CA 1
ATOM 1408 C C . ILE A 1 192 ? -7.362 -0.512 -2.586 1.00 96.94 192 ILE A C 1
ATOM 1410 O O . ILE A 1 192 ? -6.681 0.212 -3.309 1.00 96.94 192 ILE A O 1
ATOM 1414 N N . THR A 1 193 ? -7.602 -1.788 -2.893 1.00 95.62 193 THR A N 1
ATOM 1415 C CA . THR A 1 193 ? -7.047 -2.449 -4.082 1.00 95.62 193 THR A CA 1
ATOM 1416 C C . THR A 1 193 ? -7.493 -1.755 -5.359 1.00 95.62 193 THR A C 1
ATOM 1418 O O . THR A 1 193 ? -6.657 -1.362 -6.171 1.00 95.62 193 THR A O 1
ATOM 1421 N N . ALA A 1 194 ? -8.801 -1.567 -5.525 1.00 96.25 194 ALA A N 1
ATOM 1422 C CA . ALA A 1 194 ? -9.357 -0.958 -6.722 1.00 96.25 194 ALA A CA 1
ATOM 1423 C C . ALA A 1 194 ? -8.852 0.477 -6.905 1.00 96.25 194 ALA A C 1
ATOM 1425 O O . ALA A 1 194 ? -8.338 0.820 -7.968 1.00 96.25 194 ALA A O 1
ATOM 1426 N N . THR A 1 195 ? -8.913 1.293 -5.850 1.00 97.69 195 THR A N 1
ATOM 1427 C CA . THR A 1 195 ? -8.525 2.707 -5.926 1.00 97.69 195 THR A CA 1
ATOM 1428 C C . THR A 1 195 ? -7.026 2.881 -6.167 1.00 97.69 195 THR A C 1
ATOM 1430 O O . THR A 1 195 ? -6.621 3.710 -6.983 1.00 97.69 195 THR A O 1
ATOM 1433 N N . SER A 1 196 ? -6.187 2.078 -5.510 1.00 96.12 196 SER A N 1
ATOM 1434 C CA . SER A 1 196 ? -4.732 2.141 -5.691 1.00 96.12 196 SER A CA 1
ATOM 1435 C C . SER A 1 196 ? -4.290 1.700 -7.089 1.00 96.12 196 SER A C 1
ATOM 1437 O O . SER A 1 196 ? -3.475 2.386 -7.705 1.00 96.12 196 SER A O 1
ATOM 1439 N N . PHE A 1 197 ? -4.858 0.632 -7.656 1.00 95.25 197 PHE A N 1
ATOM 1440 C CA . PHE A 1 197 ? -4.563 0.264 -9.045 1.00 95.25 197 PHE A CA 1
ATOM 1441 C C . PHE A 1 197 ? -5.078 1.298 -10.046 1.00 95.25 197 PHE A C 1
ATOM 1443 O O . PHE A 1 197 ? -4.395 1.597 -11.024 1.00 95.25 197 PHE A O 1
ATOM 1450 N N . ALA A 1 198 ? -6.235 1.903 -9.780 1.00 95.19 198 ALA A N 1
ATOM 1451 C CA . ALA A 1 198 ? -6.768 2.969 -10.616 1.00 95.19 198 ALA A CA 1
ATOM 1452 C C . ALA A 1 198 ? -5.867 4.225 -10.609 1.00 95.19 198 ALA A C 1
ATOM 1454 O O . ALA A 1 198 ? -5.738 4.905 -11.628 1.00 95.19 198 ALA A O 1
ATOM 1455 N N . ALA A 1 199 ? -5.183 4.489 -9.490 1.00 94.88 199 ALA A N 1
ATOM 1456 C CA . ALA A 1 199 ? -4.169 5.534 -9.343 1.00 94.88 199 ALA A CA 1
ATOM 1457 C C . ALA A 1 199 ? -2.804 5.184 -9.972 1.00 94.88 199 ALA A C 1
ATOM 1459 O O . ALA A 1 199 ? -2.040 6.086 -10.319 1.00 94.88 199 ALA A O 1
ATOM 1460 N N . ALA A 1 200 ? -2.477 3.896 -10.130 1.00 92.00 200 ALA A N 1
ATOM 1461 C CA . ALA A 1 200 ? -1.153 3.427 -10.561 1.00 92.00 200 ALA A CA 1
ATOM 1462 C C . ALA A 1 200 ? -0.773 3.826 -12.002 1.00 92.00 200 ALA A C 1
ATOM 1464 O O . ALA A 1 200 ? 0.398 3.746 -12.377 1.00 92.00 200 ALA A O 1
ATOM 1465 N N . ILE A 1 201 ? -1.739 4.290 -12.805 1.00 91.31 201 ILE A N 1
ATOM 1466 C CA . ILE A 1 201 ? -1.489 4.865 -14.138 1.00 91.31 201 ILE A CA 1
ATOM 1467 C C . ILE A 1 201 ? -0.849 6.261 -14.082 1.00 91.31 201 ILE A C 1
ATOM 1469 O O . ILE A 1 201 ? -0.413 6.768 -15.113 1.00 91.31 201 ILE A O 1
ATOM 1473 N N . SER A 1 202 ? -0.785 6.884 -12.898 1.00 87.19 202 SER A N 1
ATOM 1474 C CA . SER A 1 202 ? -0.064 8.140 -12.681 1.00 87.19 202 SER A CA 1
ATOM 1475 C C . SER A 1 202 ? 1.372 8.030 -13.209 1.00 87.19 202 SER A C 1
ATOM 1477 O O . SER A 1 202 ? 2.071 7.078 -12.851 1.00 87.19 202 SER A O 1
ATOM 1479 N N . PRO A 1 203 ? 1.866 9.004 -13.996 1.00 71.75 203 PRO A N 1
ATOM 1480 C CA . PRO A 1 20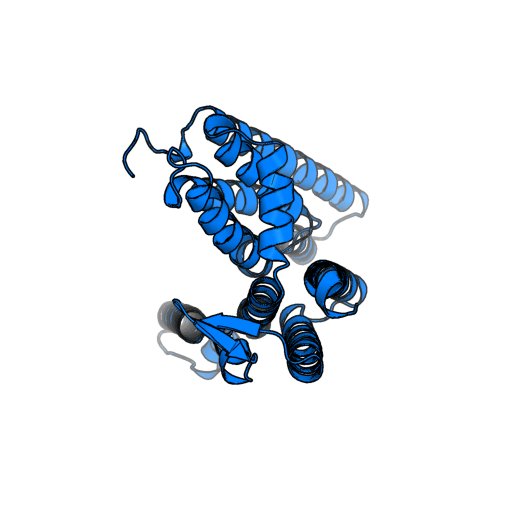3 ? 3.232 8.988 -14.528 1.00 71.75 203 PRO A CA 1
ATOM 1481 C C . PRO A 1 203 ? 4.309 9.083 -13.434 1.00 71.75 203 PRO A C 1
ATOM 1483 O O . PRO A 1 203 ? 5.476 8.803 -13.694 1.00 71.75 203 PRO A O 1
ATOM 1486 N N . LEU A 1 204 ? 3.919 9.466 -12.214 1.00 72.31 204 LEU A N 1
ATOM 1487 C CA . LEU A 1 204 ? 4.774 9.488 -11.025 1.00 72.31 204 LEU A CA 1
ATOM 1488 C C . LEU A 1 204 ? 4.861 8.113 -10.330 1.00 72.31 204 LEU A C 1
ATOM 1490 O O . LEU A 1 204 ? 5.737 7.901 -9.493 1.00 72.31 204 LEU A O 1
ATOM 1494 N N . SER A 1 205 ? 3.972 7.176 -10.674 1.00 75.94 205 SER A N 1
ATOM 1495 C CA . SER A 1 205 ? 3.947 5.805 -10.161 1.00 75.94 205 SER A CA 1
ATOM 1496 C C . SER A 1 205 ? 4.738 4.862 -11.074 1.00 75.94 205 SER A C 1
ATOM 1498 O O . SER A 1 205 ? 5.019 5.165 -12.234 1.00 75.94 205 SER A O 1
ATOM 1500 N N . THR A 1 206 ? 5.068 3.669 -10.572 1.00 75.06 206 THR A N 1
ATOM 1501 C CA . THR A 1 206 ? 5.740 2.618 -11.350 1.00 75.06 206 THR A CA 1
ATOM 1502 C C . THR A 1 206 ? 4.968 2.270 -12.627 1.00 75.06 206 THR A C 1
ATOM 1504 O O . THR A 1 206 ? 5.581 2.121 -13.680 1.00 75.06 206 THR A O 1
ATOM 1507 N N . GLY A 1 207 ? 3.634 2.171 -12.552 1.00 78.94 207 GLY A N 1
ATOM 1508 C CA . GLY A 1 207 ? 2.790 1.815 -13.696 1.00 78.94 207 GLY A CA 1
ATOM 1509 C C . GLY A 1 207 ? 2.817 2.875 -14.796 1.00 78.94 207 GLY A C 1
ATOM 1510 O O . GLY A 1 207 ? 3.166 2.572 -15.935 1.00 78.94 207 GLY A O 1
ATOM 1511 N N . GLY A 1 208 ? 2.527 4.134 -14.459 1.00 76.31 208 GLY A N 1
ATOM 1512 C CA . GLY A 1 208 ? 2.575 5.225 -15.434 1.00 76.31 208 GLY A CA 1
ATOM 1513 C C . GLY A 1 208 ? 3.978 5.503 -15.977 1.00 76.31 208 GLY A C 1
ATOM 1514 O O . GLY A 1 208 ? 4.116 5.783 -17.165 1.00 76.31 208 GLY A O 1
ATOM 1515 N N . ALA A 1 209 ? 5.038 5.336 -15.179 1.00 69.69 209 ALA A N 1
ATOM 1516 C CA . ALA A 1 209 ? 6.413 5.428 -15.679 1.00 69.69 209 ALA A CA 1
ATOM 1517 C C . ALA A 1 209 ? 6.726 4.353 -16.739 1.00 69.69 209 ALA A C 1
ATOM 1519 O O . ALA A 1 209 ? 7.390 4.639 -17.740 1.00 69.69 209 ALA A O 1
ATOM 1520 N N . ILE A 1 210 ? 6.222 3.125 -16.557 1.00 75.31 210 ILE A N 1
ATOM 1521 C CA . ILE A 1 210 ? 6.326 2.056 -17.561 1.00 75.31 210 ILE A CA 1
ATOM 1522 C C . ILE A 1 210 ? 5.538 2.421 -18.823 1.00 75.31 210 ILE A C 1
ATOM 1524 O O . ILE A 1 210 ? 6.060 2.230 -19.918 1.00 75.31 210 ILE A O 1
ATOM 1528 N N . ILE A 1 211 ? 4.332 2.989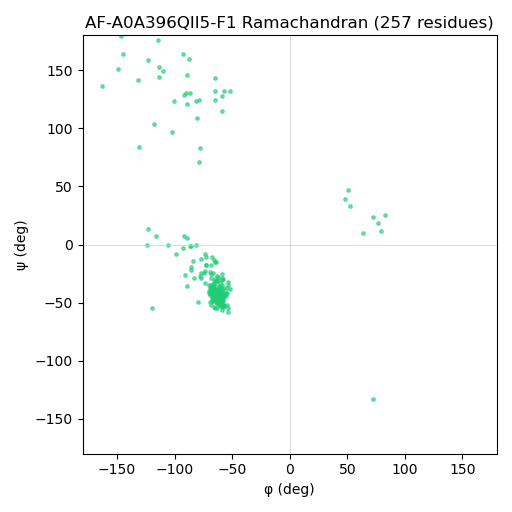 -18.701 1.00 80.06 211 ILE A N 1
ATOM 1529 C CA . ILE A 1 211 ? 3.539 3.443 -19.860 1.00 80.06 211 ILE A CA 1
ATOM 1530 C C . ILE A 1 211 ? 4.333 4.470 -20.678 1.00 80.06 211 ILE A C 1
ATOM 1532 O O . ILE A 1 211 ? 4.539 4.283 -21.876 1.00 80.06 211 ILE A O 1
ATOM 1536 N N . MET A 1 212 ? 4.831 5.517 -20.015 1.00 77.81 212 MET A N 1
ATOM 1537 C CA . MET A 1 212 ? 5.586 6.602 -20.646 1.00 77.81 212 MET A CA 1
ATOM 1538 C C . MET A 1 212 ? 6.859 6.086 -21.332 1.00 77.81 212 MET A C 1
ATOM 1540 O O . MET A 1 212 ? 7.112 6.406 -22.492 1.00 77.81 212 MET A O 1
ATOM 1544 N N . SER A 1 213 ? 7.646 5.262 -20.631 1.00 65.62 213 SER A N 1
ATOM 1545 C CA . SER A 1 213 ? 8.902 4.721 -21.168 1.00 65.62 213 SER A CA 1
ATOM 1546 C C . SER A 1 213 ? 8.683 3.719 -22.303 1.00 65.62 213 SER A C 1
ATOM 1548 O O . SER A 1 213 ? 9.425 3.742 -23.285 1.00 65.62 213 SER A O 1
ATOM 1550 N N . SER A 1 214 ? 7.643 2.884 -22.216 1.00 72.69 214 SER A N 1
ATOM 1551 C CA . SER A 1 214 ? 7.285 1.938 -23.281 1.00 72.69 214 SER A CA 1
ATOM 1552 C C . SER A 1 214 ? 6.821 2.671 -24.537 1.00 72.69 214 SER A C 1
ATOM 1554 O O . SER A 1 214 ? 7.195 2.288 -25.643 1.00 72.69 214 SER A O 1
ATOM 1556 N N . TYR A 1 215 ? 6.058 3.757 -24.377 1.00 77.69 215 TYR A N 1
ATOM 1557 C CA . TYR A 1 215 ? 5.626 4.593 -25.493 1.00 77.69 215 TYR A CA 1
ATOM 1558 C C . TYR A 1 215 ? 6.817 5.254 -26.205 1.00 77.69 215 TYR A C 1
ATOM 1560 O O . TYR A 1 215 ? 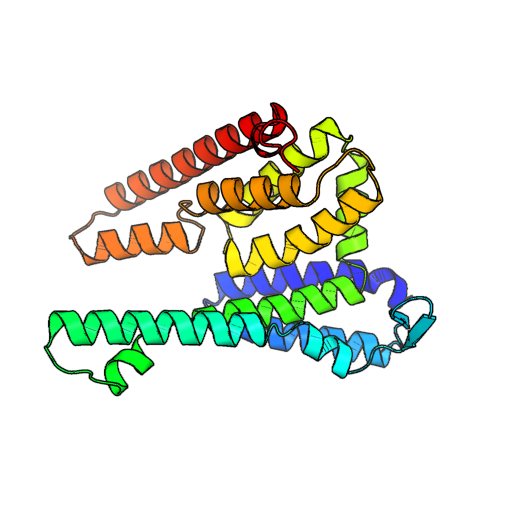6.936 5.130 -27.423 1.00 77.69 215 TYR A O 1
ATOM 1568 N N . SER A 1 216 ? 7.746 5.864 -25.456 1.00 68.12 216 SER A N 1
ATOM 1569 C CA . SER A 1 216 ? 8.960 6.473 -26.029 1.00 68.12 216 SER A CA 1
ATOM 1570 C C . SER A 1 216 ? 9.936 5.463 -26.637 1.00 68.12 216 SER A C 1
ATOM 1572 O O . SER A 1 216 ? 10.736 5.813 -27.492 1.00 68.12 216 SER A O 1
ATOM 1574 N N . ALA A 1 217 ? 9.906 4.204 -26.190 1.00 69.56 217 ALA A N 1
ATOM 1575 C CA . ALA A 1 217 ? 10.732 3.150 -26.774 1.00 69.56 217 ALA A CA 1
ATOM 1576 C C . ALA A 1 217 ? 10.152 2.625 -28.098 1.00 69.56 217 ALA A C 1
ATOM 1578 O O . ALA A 1 217 ? 10.894 2.134 -28.945 1.00 69.56 217 ALA A O 1
ATOM 1579 N N . ALA A 1 218 ? 8.831 2.708 -28.274 1.00 78.00 218 ALA A N 1
ATOM 1580 C CA . ALA A 1 218 ? 8.143 2.210 -29.459 1.00 78.00 218 ALA A CA 1
ATOM 1581 C C . ALA A 1 218 ? 8.100 3.224 -30.614 1.00 78.00 218 ALA A C 1
ATOM 1583 O O . ALA A 1 218 ? 7.815 2.835 -31.749 1.00 78.00 218 ALA A O 1
ATOM 1584 N N . ARG A 1 219 ? 8.308 4.518 -30.338 1.00 85.31 219 ARG A N 1
ATOM 1585 C CA . ARG A 1 219 ? 8.140 5.616 -31.301 1.00 85.31 219 ARG A CA 1
ATOM 1586 C C . ARG A 1 219 ? 9.103 6.75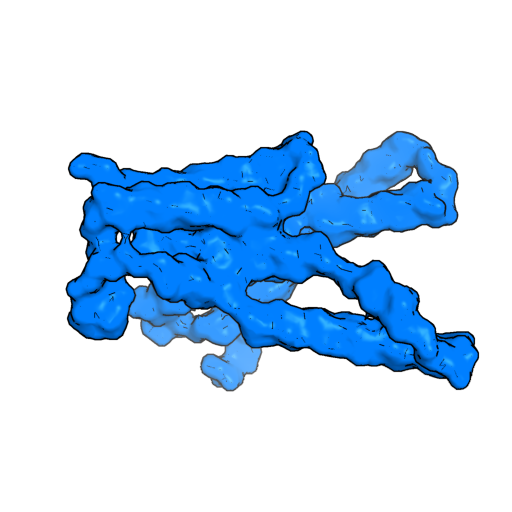9 -31.015 1.00 85.31 219 ARG A C 1
ATOM 1588 O O . ARG A 1 219 ? 9.434 7.005 -29.862 1.00 85.31 219 ARG A O 1
ATOM 1595 N N . GLU A 1 220 ? 9.485 7.502 -32.052 1.00 85.31 220 GLU A N 1
ATOM 1596 C CA . GLU A 1 220 ? 10.083 8.821 -31.842 1.00 85.31 220 GLU A CA 1
ATOM 1597 C C . GLU A 1 220 ? 9.043 9.744 -31.201 1.00 85.31 220 GLU A C 1
ATOM 1599 O O . GLU A 1 220 ? 7.891 9.796 -31.631 1.00 85.31 220 GLU A O 1
ATOM 1604 N N . THR A 1 221 ? 9.447 10.441 -30.144 1.00 83.38 221 THR A N 1
ATOM 1605 C CA . THR A 1 221 ? 8.565 11.308 -29.359 1.00 83.38 221 THR A CA 1
ATOM 1606 C C . THR A 1 221 ? 9.218 12.654 -29.132 1.00 83.38 221 THR A C 1
ATOM 1608 O O . THR A 1 221 ? 10.408 12.728 -28.822 1.00 83.38 221 THR A O 1
ATOM 1611 N N . THR A 1 222 ? 8.423 13.712 -29.193 1.00 88.06 222 THR A N 1
ATOM 1612 C CA . THR A 1 222 ? 8.843 15.056 -28.794 1.00 88.06 222 THR A CA 1
ATOM 1613 C C . THR A 1 222 ? 8.610 15.298 -27.300 1.00 88.06 222 THR A C 1
ATOM 1615 O O . THR A 1 222 ? 7.785 14.649 -26.651 1.00 88.06 222 THR A O 1
ATOM 1618 N N . THR A 1 223 ? 9.310 16.284 -26.734 1.00 81.69 223 THR A N 1
ATOM 1619 C CA . THR A 1 223 ? 9.110 16.709 -25.338 1.00 81.69 223 THR A CA 1
ATOM 1620 C C . THR A 1 223 ? 7.677 17.186 -25.082 1.00 81.69 223 THR A C 1
ATOM 1622 O O . THR A 1 223 ? 7.121 16.926 -24.018 1.00 81.69 223 THR A O 1
ATOM 1625 N N . GLU A 1 224 ? 7.059 17.861 -26.054 1.00 86.75 224 GLU A N 1
ATOM 1626 C CA . GLU A 1 224 ? 5.687 18.365 -25.940 1.00 86.75 224 GLU A CA 1
ATOM 1627 C C . GLU A 1 224 ? 4.667 17.222 -25.843 1.00 86.75 224 GLU A C 1
ATOM 1629 O O . GLU A 1 224 ? 3.802 17.236 -24.965 1.00 86.75 224 GLU A O 1
ATOM 1634 N N . GLU A 1 225 ? 4.811 16.188 -26.675 1.00 86.19 225 GLU A N 1
ATOM 1635 C CA . GLU A 1 225 ? 3.957 14.996 -26.632 1.00 86.19 225 GLU A CA 1
ATOM 1636 C C . GLU A 1 225 ? 4.090 14.246 -25.305 1.00 86.19 225 GLU A C 1
ATOM 1638 O O . GLU A 1 225 ? 3.080 13.872 -24.702 1.00 86.19 225 GLU A O 1
ATOM 1643 N N . MET A 1 226 ? 5.319 14.074 -24.810 1.00 81.44 226 MET A N 1
ATOM 1644 C CA . MET A 1 226 ? 5.569 13.426 -23.521 1.00 81.44 226 MET A CA 1
ATOM 1645 C C . MET A 1 226 ? 4.984 14.233 -22.356 1.00 81.44 226 MET A C 1
ATOM 1647 O O . MET A 1 226 ? 4.366 13.656 -21.462 1.00 81.44 226 MET A O 1
ATOM 1651 N N . ASN A 1 227 ? 5.091 15.564 -22.383 1.00 76.44 227 ASN A N 1
ATOM 1652 C CA . ASN A 1 227 ? 4.472 16.425 -21.374 1.00 76.44 227 ASN A CA 1
ATOM 1653 C C . ASN A 1 227 ? 2.941 16.338 -21.423 1.00 76.44 227 ASN A C 1
ATOM 1655 O O . ASN A 1 227 ? 2.294 16.177 -20.388 1.00 76.44 227 ASN A O 1
ATOM 1659 N N . LYS A 1 228 ? 2.338 16.376 -22.616 1.00 89.88 228 LYS A N 1
ATOM 1660 C CA . LYS A 1 228 ? 0.886 16.220 -22.778 1.00 89.88 228 LYS A CA 1
ATOM 1661 C C . LYS A 1 228 ? 0.403 14.863 -22.264 1.00 89.88 228 LYS A C 1
ATOM 1663 O O . LYS A 1 228 ? -0.614 14.801 -21.569 1.00 89.88 228 LYS A O 1
ATOM 1668 N N . MET A 1 229 ? 1.133 13.787 -22.561 1.00 87.31 229 MET A N 1
ATOM 1669 C CA . MET A 1 229 ? 0.830 12.448 -22.055 1.00 87.31 229 MET A CA 1
ATOM 1670 C C . MET A 1 229 ? 0.956 12.383 -20.529 1.00 87.31 229 MET A C 1
ATOM 1672 O O . MET A 1 229 ? 0.052 11.858 -19.883 1.00 87.31 229 MET A O 1
ATOM 1676 N N . PHE A 1 230 ? 2.001 12.982 -19.945 1.00 83.69 230 PHE A N 1
ATOM 1677 C CA . PHE A 1 230 ? 2.163 13.090 -18.492 1.00 83.69 230 PHE A CA 1
ATOM 1678 C C . PHE A 1 230 ? 0.918 13.711 -17.841 1.00 83.69 230 PHE A C 1
ATOM 1680 O O . PHE A 1 230 ? 0.304 13.099 -16.967 1.00 83.69 230 PHE A O 1
ATOM 1687 N N . TYR A 1 231 ? 0.501 14.897 -18.298 1.00 76.75 231 TYR A N 1
ATOM 1688 C CA . TYR A 1 231 ? -0.669 15.584 -17.742 1.00 76.75 231 TYR A CA 1
ATOM 1689 C C . TYR A 1 231 ? -1.956 14.779 -17.926 1.00 76.75 231 TYR A C 1
ATOM 1691 O O . TYR A 1 231 ? -2.763 14.690 -17.001 1.00 76.75 231 TYR A O 1
ATOM 1699 N N . THR A 1 232 ? -2.130 14.159 -19.095 1.00 93.06 232 THR A N 1
ATOM 1700 C CA . THR A 1 232 ? -3.315 13.350 -19.404 1.00 93.06 232 THR A CA 1
ATOM 1701 C C . THR A 1 232 ? -3.409 12.133 -18.485 1.00 93.06 232 THR A C 1
ATOM 1703 O O . THR A 1 232 ? -4.458 11.898 -17.892 1.00 93.06 232 THR A O 1
ATOM 1706 N N . LEU A 1 233 ? -2.313 11.386 -18.313 1.00 85.62 233 LEU A N 1
ATOM 1707 C CA . LEU A 1 233 ? -2.266 10.217 -17.432 1.00 85.62 233 LEU A CA 1
ATOM 1708 C C . LEU A 1 233 ? -2.461 10.599 -15.965 1.00 85.62 233 LEU A C 1
ATOM 1710 O O . LEU A 1 233 ? -3.179 9.908 -15.243 1.00 85.62 233 LEU A O 1
ATOM 1714 N N . PHE A 1 234 ? -1.862 11.707 -15.524 1.00 82.38 234 PHE A N 1
ATOM 1715 C CA . PHE A 1 234 ? -2.033 12.175 -14.154 1.00 82.38 234 PHE A CA 1
ATOM 1716 C C . PHE A 1 234 ? -3.494 12.547 -13.875 1.00 82.38 234 PHE A C 1
ATOM 1718 O O . PHE A 1 234 ? -4.076 12.023 -12.924 1.00 82.38 234 PHE A O 1
ATOM 1725 N N . LEU A 1 235 ? -4.112 13.364 -14.737 1.00 92.94 235 LEU A N 1
ATOM 1726 C CA . LEU A 1 235 ? -5.508 13.783 -14.592 1.00 92.94 235 LEU A CA 1
ATOM 1727 C C . LEU A 1 235 ? -6.479 12.600 -14.688 1.00 92.94 235 LEU A C 1
ATOM 1729 O O . LEU A 1 235 ? -7.418 12.514 -13.899 1.00 92.94 235 LEU A O 1
ATOM 1733 N N . LEU A 1 236 ? -6.224 11.658 -15.601 1.00 95.62 236 LEU A N 1
ATOM 1734 C CA . LEU A 1 236 ? -6.997 10.422 -15.704 1.00 95.62 236 LEU A CA 1
ATOM 1735 C C . LEU A 1 236 ? -6.897 9.595 -14.416 1.00 95.62 236 LEU A C 1
ATOM 1737 O O . LEU A 1 236 ? -7.908 9.094 -13.931 1.00 95.62 236 LEU A O 1
ATOM 1741 N N . SER A 1 237 ? -5.704 9.497 -13.818 1.00 93.31 237 SER A N 1
ATOM 1742 C CA . SER A 1 237 ? -5.535 8.804 -12.537 1.00 93.31 237 SER A CA 1
ATOM 1743 C C . SER A 1 237 ? -6.300 9.498 -11.406 1.00 93.31 237 SER A C 1
ATOM 1745 O O . SER A 1 237 ? -6.898 8.821 -10.575 1.00 93.31 237 SER A O 1
ATOM 1747 N N . VAL A 1 238 ? -6.337 10.838 -11.388 1.00 91.88 238 VAL A N 1
ATOM 1748 C CA . VAL A 1 238 ? -7.102 11.609 -10.397 1.00 91.88 238 VAL A CA 1
ATOM 1749 C C . VAL A 1 238 ? -8.595 11.339 -10.547 1.00 91.88 238 VAL A C 1
ATOM 1751 O O . VAL A 1 238 ? -9.253 11.000 -9.566 1.00 91.88 238 VAL A O 1
ATOM 1754 N N . ALA A 1 239 ? -9.116 11.406 -11.774 1.00 97.00 239 ALA A N 1
ATOM 1755 C CA . ALA A 1 239 ? -10.515 11.103 -12.059 1.00 97.00 239 ALA A CA 1
ATOM 1756 C C . ALA A 1 239 ? -10.886 9.674 -11.630 1.00 97.00 239 ALA A C 1
ATOM 1758 O O . ALA A 1 239 ? -11.885 9.470 -10.943 1.00 97.00 239 ALA A O 1
ATOM 1759 N N . ASN A 1 240 ? -10.043 8.694 -11.957 1.00 96.69 240 ASN A N 1
ATOM 1760 C CA . ASN A 1 240 ? -10.235 7.298 -11.574 1.00 96.69 240 ASN A CA 1
ATOM 1761 C C . ASN A 1 240 ? -10.245 7.089 -10.051 1.00 96.69 240 ASN A C 1
ATOM 1763 O O . ASN A 1 240 ? -11.045 6.301 -9.540 1.00 96.69 240 ASN A O 1
ATOM 1767 N N . VAL A 1 241 ? -9.383 7.793 -9.311 1.00 96.50 241 VAL A N 1
ATOM 1768 C CA . VAL A 1 241 ? -9.403 7.777 -7.842 1.00 96.50 241 VAL A CA 1
ATOM 1769 C C . VAL A 1 241 ? -10.710 8.358 -7.324 1.00 96.50 241 VAL A C 1
ATOM 1771 O O . VAL A 1 241 ? -11.367 7.716 -6.511 1.00 96.50 241 VAL A O 1
ATOM 1774 N N . CYS A 1 242 ? -11.127 9.525 -7.820 1.00 96.44 242 CYS A N 1
ATOM 1775 C CA . CYS A 1 242 ? -12.386 10.147 -7.411 1.00 96.44 242 CYS A CA 1
ATOM 1776 C C . CYS A 1 242 ? -13.585 9.220 -7.644 1.00 96.44 242 CYS A C 1
ATOM 1778 O O . CYS A 1 242 ? -14.416 9.076 -6.752 1.00 96.44 242 CYS A O 1
ATOM 1780 N N . VAL A 1 243 ? -13.649 8.547 -8.797 1.00 97.31 243 VAL A N 1
ATOM 1781 C CA . VAL A 1 243 ? -14.708 7.571 -9.098 1.00 97.31 243 VAL A CA 1
ATOM 1782 C C . VAL A 1 243 ? -14.723 6.441 -8.072 1.00 97.31 243 VAL A C 1
ATOM 1784 O O . VAL A 1 243 ? -15.773 6.163 -7.498 1.00 97.31 243 VAL A O 1
ATOM 1787 N N . ASN A 1 244 ? -13.575 5.826 -7.777 1.00 97.06 244 ASN A N 1
ATOM 1788 C CA . ASN A 1 244 ? -13.525 4.737 -6.799 1.00 97.06 244 ASN A CA 1
ATOM 1789 C C . ASN A 1 244 ? -13.837 5.206 -5.370 1.00 97.06 244 ASN A C 1
ATOM 1791 O O . ASN A 1 244 ? -14.488 4.485 -4.621 1.00 97.06 244 ASN A O 1
ATOM 1795 N N . VAL A 1 245 ? -13.442 6.424 -4.991 1.00 96.75 245 VAL A N 1
ATOM 1796 C CA . VAL A 1 245 ? -13.804 7.008 -3.690 1.00 96.75 245 VAL A CA 1
ATOM 1797 C C . VAL A 1 245 ? -15.313 7.223 -3.588 1.00 96.75 245 VAL A C 1
ATOM 1799 O O . VAL A 1 245 ? -15.905 6.906 -2.560 1.00 96.75 245 VAL A O 1
ATOM 1802 N N . VAL A 1 246 ? -15.958 7.702 -4.655 1.00 96.06 246 VAL A N 1
ATOM 1803 C CA . VAL A 1 246 ? -17.423 7.822 -4.701 1.00 96.06 246 VAL A CA 1
ATOM 1804 C C . VAL A 1 246 ? -18.076 6.444 -4.616 1.00 96.06 246 VAL A C 1
ATOM 1806 O O . VAL A 1 246 ? -18.989 6.266 -3.818 1.00 96.06 246 VAL A O 1
ATOM 1809 N N . MET A 1 247 ? -17.578 5.452 -5.363 1.00 94.75 247 MET A N 1
ATOM 1810 C CA . MET A 1 247 ? -18.052 4.062 -5.286 1.00 94.75 247 MET A CA 1
ATOM 1811 C C . MET A 1 247 ? -17.920 3.481 -3.871 1.00 94.75 247 MET A C 1
ATOM 1813 O O . MET A 1 247 ? -18.823 2.791 -3.402 1.00 94.75 247 MET A O 1
ATOM 1817 N N . ALA A 1 248 ? -16.831 3.790 -3.169 1.00 93.94 248 ALA A N 1
ATOM 1818 C CA . ALA A 1 248 ? -16.648 3.429 -1.768 1.00 93.94 248 ALA A CA 1
ATOM 1819 C C . ALA A 1 248 ? -17.637 4.145 -0.843 1.00 93.94 248 ALA A C 1
ATOM 1821 O O . ALA A 1 248 ? -18.205 3.507 0.034 1.00 93.94 248 ALA A O 1
ATOM 1822 N N . ALA A 1 249 ? -17.906 5.431 -1.067 1.00 92.44 249 ALA A N 1
ATOM 1823 C CA . ALA A 1 249 ? -18.864 6.190 -0.264 1.00 92.44 249 ALA A CA 1
ATOM 1824 C C . ALA A 1 249 ? -20.310 5.693 -0.426 1.00 92.44 249 ALA A C 1
ATOM 1826 O O . ALA A 1 249 ? -21.088 5.761 0.521 1.00 92.44 249 ALA A O 1
ATOM 1827 N N . VAL A 1 250 ? -20.674 5.178 -1.606 1.00 91.25 250 VAL A N 1
ATOM 1828 C CA . VAL A 1 250 ? -22.002 4.591 -1.857 1.00 91.25 250 VAL A CA 1
ATOM 1829 C C . VAL A 1 250 ? -22.080 3.089 -1.537 1.00 91.25 250 VAL A C 1
ATOM 1831 O O . VAL A 1 250 ? -23.098 2.462 -1.818 1.00 91.25 250 VAL A O 1
ATOM 1834 N N . GLY A 1 251 ? -21.024 2.496 -0.967 1.00 88.31 251 GLY A N 1
ATOM 1835 C CA . GLY A 1 251 ? -21.023 1.103 -0.503 1.00 88.31 251 GLY A CA 1
ATOM 1836 C C . GLY A 1 251 ? -20.892 0.040 -1.601 1.00 88.31 251 GLY A C 1
ATOM 1837 O O . GLY A 1 251 ? -21.200 -1.126 -1.363 1.00 88.31 251 GLY A O 1
ATOM 1838 N N . VAL A 1 252 ? -20.418 0.393 -2.804 1.00 90.69 252 VAL A N 1
ATOM 1839 C CA . VAL A 1 252 ? -20.267 -0.572 -3.917 1.00 90.69 252 VAL A CA 1
ATOM 1840 C C . VAL A 1 252 ? -19.294 -1.700 -3.561 1.00 90.69 252 VAL A C 1
ATOM 1842 O O . VAL A 1 252 ? -19.522 -2.848 -3.936 1.00 90.69 252 VAL A O 1
ATOM 1845 N N . PHE A 1 253 ? -18.236 -1.401 -2.803 1.00 89.12 253 PHE A N 1
ATOM 1846 C CA . PHE A 1 253 ? -17.246 -2.402 -2.387 1.00 89.12 253 PHE A CA 1
ATOM 1847 C C . PHE A 1 253 ? -17.755 -3.365 -1.309 1.00 89.12 253 PHE A C 1
ATOM 1849 O O . PHE A 1 253 ? -17.197 -4.452 -1.174 1.00 89.12 253 PHE A O 1
ATOM 1856 N N . GLY A 1 254 ? -18.837 -3.019 -0.604 1.00 82.81 254 GLY A N 1
ATOM 1857 C CA . GLY A 1 254 ? -19.547 -3.948 0.278 1.00 82.81 254 GLY A CA 1
ATOM 1858 C C . GLY A 1 254 ? -20.362 -4.991 -0.497 1.00 82.81 254 GLY A C 1
ATOM 1859 O O . GLY A 1 254 ? -20.898 -5.921 0.101 1.00 82.81 254 GLY A O 1
ATOM 1860 N N . LEU A 1 255 ? -20.475 -4.838 -1.828 1.00 74.00 255 LEU A N 1
ATOM 1861 C CA . LEU A 1 255 ? -21.163 -5.753 -2.743 1.00 74.00 255 LEU A CA 1
ATOM 1862 C C . LEU A 1 255 ? -22.566 -6.163 -2.243 1.00 74.00 255 LEU A C 1
ATOM 1864 O O . LEU A 1 255 ? -22.978 -7.310 -2.368 1.00 74.00 255 LEU A O 1
ATOM 1868 N N . GLY A 1 256 ? -23.313 -5.220 -1.660 1.00 66.75 256 GLY A N 1
ATOM 1869 C CA . GLY A 1 256 ? -24.666 -5.472 -1.151 1.00 66.75 256 GLY A CA 1
ATOM 1870 C C . GLY A 1 256 ? -24.731 -6.323 0.125 1.00 66.75 256 GLY A C 1
ATOM 1871 O O . GLY A 1 256 ? -25.760 -6.948 0.367 1.00 66.75 256 GLY A O 1
ATOM 1872 N N . GLY A 1 257 ? -23.662 -6.361 0.928 1.00 69.50 257 GLY A N 1
ATOM 1873 C CA . GLY A 1 257 ? -23.593 -7.159 2.158 1.00 69.50 257 GLY A CA 1
ATOM 1874 C C . GLY A 1 257 ? -23.220 -8.621 1.912 1.00 69.50 257 GLY A C 1
ATOM 1875 O O . GLY A 1 257 ? -23.591 -9.496 2.687 1.00 69.50 257 GLY A O 1
ATOM 1876 N N . LEU A 1 258 ? -22.515 -8.899 0.809 1.00 69.81 258 LEU A N 1
ATOM 1877 C CA . LEU A 1 258 ? -22.001 -10.236 0.488 1.00 69.81 258 LEU A CA 1
ATOM 1878 C C . LEU A 1 258 ? -20.896 -10.709 1.452 1.00 69.81 258 LEU A C 1
ATOM 1880 O O . LEU A 1 258 ? -20.535 -11.888 1.419 1.00 69.81 258 LEU A O 1
ATOM 1884 N N . PHE A 1 259 ? -20.380 -9.811 2.295 1.00 66.50 259 PHE A N 1
ATOM 1885 C CA . PHE A 1 259 ? -19.368 -10.069 3.317 1.00 66.50 259 PHE A CA 1
ATOM 1886 C C . PHE A 1 259 ? -19.740 -9.388 4.627 1.00 66.50 259 PHE A C 1
ATOM 1888 O O . PHE A 1 259 ? -20.323 -8.281 4.577 1.00 66.50 259 PHE A O 1
#

Solvent-accessible surface area (backbone atoms only — not comparable to full-atom values): 12955 Å² total; per-residue (Å²): 116,70,77,81,45,36,22,62,50,41,49,52,50,51,53,48,41,53,53,46,21,66,76,69,72,44,65,47,6,63,50,19,40,55,50,26,49,54,52,46,50,52,37,43,77,67,61,34,69,30,80,61,83,97,43,78,40,69,57,49,72,71,64,50,54,64,21,43,49,61,66,60,51,51,49,54,52,50,51,48,39,52,52,37,39,50,54,36,32,74,74,62,80,51,72,56,65,71,60,25,61,68,67,48,60,58,69,60,52,42,22,35,35,16,30,28,21,24,43,42,42,22,47,68,44,39,24,42,57,52,52,38,53,62,51,51,76,78,44,53,62,73,42,42,38,18,50,48,11,44,53,26,15,63,53,5,30,66,31,42,38,78,38,46,40,49,58,53,49,46,62,33,38,55,57,47,32,75,74,29,87,83,37,54,57,66,28,37,50,48,30,24,50,55,11,8,57,39,7,21,45,9,47,67,5,63,53,11,38,49,52,55,52,52,51,54,72,75,39,96,74,54,73,66,59,52,51,54,49,41,54,50,33,36,53,51,12,50,53,40,23,53,51,41,22,51,38,27,55,73,42,56,51,38,60,86,66,79,109

Foldseek 3Di:
DVLVCLLVVLVVLVVVLLVCCLVVVPLSLVSLQVSLVVLLVVQQVVQPWFDDDPDTHGRDPVLLCVLQPPVVLCVLLVVQLVVLQVVCCVPPVDGDSVSSNVSRPVSVSSLQRSLSSSLSSSVRSCNLVVVLVVLVVPDDQLLLQLSLLLVLLVCLLQEPLRRHSLSNSLVSLVVNCVVHVNHDSQLNSQLSNQLSVLNQCQCNHPNVVCVLVVVVVVDPDDPVRSVVSNVVSNVSSVVSSVVSSVCRSVCVSCVVVPD

pLDDT: mean 82.81, std 9.33, range [60.59, 97.69]